Protein AF-A0A9W4SIB3-F1 (afdb_monomer)

Structure (mmCIF, N/CA/C/O backbone):
data_AF-A0A9W4SIB3-F1
#
_entry.id   AF-A0A9W4SIB3-F1
#
loop_
_atom_site.group_PDB
_atom_site.id
_atom_site.type_symbol
_atom_site.label_atom_id
_atom_site.label_alt_id
_atom_site.label_comp_id
_atom_site.label_asym_id
_atom_site.label_entity_id
_atom_site.label_seq_id
_atom_site.pdbx_PDB_ins_code
_atom_site.Cartn_x
_atom_site.Cartn_y
_atom_site.Cartn_z
_atom_site.occupancy
_atom_site.B_iso_or_equiv
_atom_site.auth_seq_id
_atom_site.auth_comp_id
_atom_site.auth_asym_id
_atom_site.auth_atom_id
_atom_site.pdbx_PDB_model_num
ATOM 1 N N . MET A 1 1 ? -68.971 18.065 41.974 1.00 40.81 1 MET A N 1
ATOM 2 C CA . MET A 1 1 ? -68.059 17.740 40.855 1.00 40.81 1 MET A CA 1
ATOM 3 C C . MET A 1 1 ? -66.655 17.592 41.411 1.00 40.81 1 MET A C 1
ATOM 5 O O . MET A 1 1 ? -66.090 18.562 41.894 1.00 40.81 1 MET A O 1
ATOM 9 N N . THR A 1 2 ? -66.140 16.369 41.444 1.00 36.75 2 THR A N 1
ATOM 10 C CA . THR A 1 2 ? -64.811 16.032 41.971 1.00 36.75 2 THR A CA 1
ATOM 11 C C . THR A 1 2 ? -63.745 16.268 40.905 1.00 36.75 2 THR A C 1
ATOM 13 O O . THR A 1 2 ? -63.685 15.528 39.926 1.00 36.75 2 THR A O 1
ATOM 16 N N . CYS A 1 3 ? -62.898 17.278 41.098 1.00 35.84 3 CYS A N 1
ATOM 17 C CA . CYS A 1 3 ? -61.685 17.479 40.310 1.00 35.84 3 CYS A CA 1
ATOM 18 C C . CYS A 1 3 ? -60.539 16.704 40.980 1.00 35.84 3 CYS A C 1
ATOM 20 O O . CYS A 1 3 ? -60.136 17.043 42.090 1.00 35.84 3 CYS A O 1
ATOM 22 N N . LYS A 1 4 ? -60.047 15.636 40.340 1.00 40.62 4 LYS A N 1
ATOM 23 C CA . LYS A 1 4 ? -58.788 14.980 40.723 1.00 40.62 4 LYS A CA 1
ATOM 24 C C . LYS A 1 4 ? -57.663 15.611 39.910 1.00 40.62 4 LYS A C 1
ATOM 26 O O . LYS A 1 4 ? -57.577 15.384 38.708 1.00 40.62 4 LYS A O 1
ATOM 31 N N . THR A 1 5 ? -56.793 16.372 40.560 1.00 42.47 5 THR A N 1
ATOM 32 C CA . THR A 1 5 ? -55.533 16.842 39.980 1.00 42.47 5 THR A CA 1
ATOM 33 C C . THR A 1 5 ? -54.391 15.951 40.462 1.00 42.47 5 THR A C 1
ATOM 35 O O . THR A 1 5 ? -54.036 15.951 41.636 1.00 42.47 5 THR A O 1
ATOM 38 N N . TYR A 1 6 ? -53.793 15.189 39.545 1.00 46.22 6 TYR A N 1
ATOM 39 C CA . TYR A 1 6 ? -52.506 14.538 39.778 1.00 46.22 6 TYR A CA 1
ATOM 40 C C . TYR A 1 6 ? -51.400 15.503 39.350 1.00 46.22 6 TYR A C 1
ATOM 42 O O . TYR A 1 6 ? -51.246 15.800 38.168 1.00 46.22 6 TYR A O 1
ATOM 50 N N . LYS A 1 7 ? -50.623 16.000 40.312 1.00 54.62 7 LYS A N 1
ATOM 51 C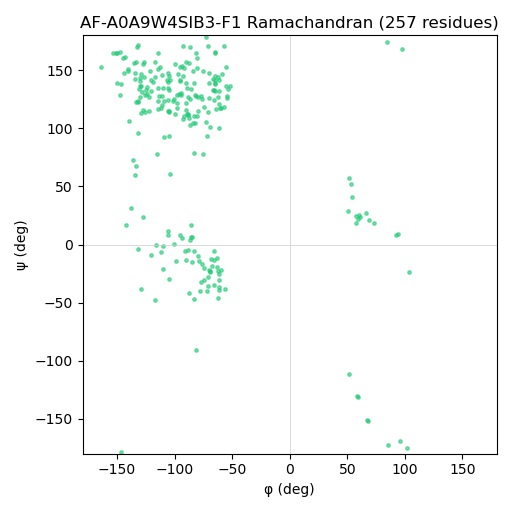 CA . LYS A 1 7 ? -49.324 16.624 40.053 1.00 54.62 7 LYS A CA 1
ATOM 52 C C . LYS A 1 7 ? -48.308 16.041 41.021 1.00 54.62 7 LYS A C 1
ATOM 54 O O . LYS A 1 7 ? -48.154 16.517 42.136 1.00 54.62 7 LYS A O 1
ATOM 59 N N . SER A 1 8 ? -47.579 15.040 40.558 1.00 51.81 8 SER A N 1
ATOM 60 C CA . SER A 1 8 ? -46.242 14.765 41.072 1.00 51.81 8 SER A CA 1
ATOM 61 C C . SER A 1 8 ? -45.336 14.479 39.882 1.00 51.81 8 SER A C 1
ATOM 63 O O . SER A 1 8 ? -44.976 13.340 39.600 1.00 51.81 8 SER A O 1
ATOM 65 N N . PHE A 1 9 ? -45.017 15.536 39.136 1.00 52.88 9 PHE A N 1
ATOM 66 C CA . PHE A 1 9 ? -43.851 15.517 38.264 1.00 52.88 9 PHE A CA 1
ATOM 67 C C . PHE A 1 9 ? -42.646 15.609 39.199 1.00 52.88 9 PHE A C 1
ATOM 69 O O . PHE A 1 9 ? -42.456 16.640 39.839 1.00 52.88 9 PHE A O 1
ATOM 76 N N . ASN A 1 10 ? -41.932 14.501 39.393 1.00 52.69 10 ASN A N 1
ATOM 77 C CA . ASN A 1 10 ? -40.803 14.438 40.314 1.00 52.69 10 ASN A CA 1
ATOM 78 C C . ASN A 1 10 ? -39.546 14.960 39.592 1.00 52.69 10 ASN A C 1
ATOM 80 O O . ASN A 1 10 ? -38.999 14.236 38.756 1.00 52.69 10 ASN A O 1
ATOM 84 N N . PRO A 1 11 ? -39.072 16.188 39.876 1.00 54.84 11 PRO A N 1
ATOM 85 C CA . PRO A 1 11 ? -37.915 16.755 39.186 1.00 54.84 11 PRO A CA 1
ATOM 86 C C . PRO A 1 11 ? -36.637 15.940 39.430 1.00 54.84 11 PRO A C 1
ATOM 88 O O . PRO A 1 11 ? -35.754 15.942 38.576 1.00 54.84 11 PRO A O 1
ATOM 91 N N . CYS A 1 12 ? -36.556 15.165 40.522 1.00 53.38 12 CYS A N 1
ATOM 92 C CA . CYS A 1 12 ? -35.417 14.284 40.784 1.00 53.38 12 CYS A CA 1
ATOM 93 C C . CYS A 1 12 ? -35.239 13.214 39.696 1.00 53.38 12 CYS A C 1
ATOM 95 O O . CYS A 1 12 ? -34.109 12.835 39.410 1.00 53.38 12 CYS A O 1
ATOM 97 N N . PHE A 1 13 ? -36.318 12.763 39.044 1.00 52.50 13 PHE A N 1
ATOM 98 C CA . PHE A 1 13 ? -36.233 11.762 37.974 1.00 52.50 13 PHE A CA 1
ATOM 99 C C . PHE A 1 13 ? -35.602 12.331 36.693 1.00 52.50 13 PHE A C 1
ATOM 101 O O . PHE A 1 13 ? -34.836 11.640 36.030 1.00 52.50 13 PHE A O 1
ATOM 108 N N . VAL A 1 14 ? -35.865 13.606 36.377 1.00 56.69 14 VAL A N 1
ATOM 109 C CA . VAL A 1 14 ? -35.255 14.307 35.230 1.00 56.69 14 VAL A CA 1
ATOM 110 C C . VAL A 1 14 ? -33.779 14.603 35.498 1.00 56.69 14 VAL A C 1
ATOM 112 O O . VAL A 1 14 ? -32.947 14.400 34.617 1.00 56.69 14 VAL A O 1
ATOM 115 N N . PHE A 1 15 ? -33.434 15.000 36.728 1.00 54.84 15 PHE A N 1
ATOM 116 C CA . PHE A 1 15 ? -32.037 15.182 37.124 1.00 54.84 15 PHE A CA 1
ATOM 117 C C . PHE A 1 15 ? -31.249 13.866 37.048 1.00 54.84 15 PHE A C 1
ATOM 119 O O . PHE A 1 15 ? -30.187 13.843 36.433 1.00 54.84 15 PHE A O 1
ATOM 126 N N . ILE A 1 16 ? -31.780 12.751 37.566 1.00 56.50 16 ILE A N 1
ATOM 127 C CA . ILE A 1 16 ? -31.119 11.434 37.479 1.00 56.50 16 ILE A CA 1
ATOM 128 C C . ILE A 1 16 ? -30.945 10.986 36.017 1.00 56.50 16 ILE A C 1
ATOM 130 O O . ILE A 1 16 ? -29.884 10.475 35.666 1.00 56.50 16 ILE A O 1
ATOM 134 N N . LEU A 1 17 ? -31.927 11.235 35.141 1.00 52.31 17 LEU A N 1
ATOM 135 C CA . LEU A 1 17 ? -31.815 10.914 33.712 1.00 52.31 17 LEU A CA 1
ATOM 136 C C . LEU A 1 17 ? -30.736 11.756 33.008 1.00 52.31 17 LEU A C 1
ATOM 138 O O . LEU A 1 17 ? -30.035 11.243 32.142 1.00 52.31 17 LEU A O 1
ATOM 142 N N . SER A 1 18 ? -30.550 13.019 33.412 1.00 56.59 18 SER A N 1
ATOM 143 C CA . SER A 1 18 ? -29.481 13.878 32.879 1.00 56.59 18 SER A CA 1
ATOM 144 C C . SER A 1 18 ? -28.075 13.468 33.336 1.00 56.59 18 SER A C 1
ATOM 146 O O . SER A 1 18 ? -27.126 13.643 32.580 1.00 56.59 18 SER A O 1
ATOM 148 N N . TYR A 1 19 ? -27.941 12.847 34.516 1.00 53.53 19 TYR A N 1
ATOM 149 C CA . TYR A 1 19 ? -26.682 12.239 34.979 1.00 53.53 19 TYR A CA 1
ATOM 150 C C . TYR A 1 19 ? -26.397 10.866 34.341 1.00 53.53 19 TYR A C 1
ATOM 152 O O . TYR A 1 19 ? -25.270 10.387 34.419 1.00 53.53 19 TYR A O 1
ATOM 160 N N . LEU A 1 20 ? -27.394 10.240 33.703 1.00 52.59 20 LEU A N 1
ATOM 161 C CA . LEU A 1 20 ? -27.248 9.004 32.919 1.00 52.59 20 LEU A CA 1
ATOM 162 C C . LEU A 1 20 ? -26.954 9.265 31.434 1.00 52.59 20 LEU A C 1
ATOM 164 O O . LEU A 1 20 ? -26.681 8.320 30.692 1.00 52.59 20 LEU A O 1
ATOM 168 N N . LEU A 1 21 ? -26.978 10.527 30.993 1.00 51.16 21 LEU A N 1
ATOM 169 C CA . LEU A 1 21 ? -26.460 10.925 29.688 1.00 51.16 21 LEU A CA 1
ATOM 170 C C . LEU A 1 21 ? -24.932 10.925 29.756 1.00 51.16 21 LEU A C 1
ATOM 172 O O . LEU A 1 21 ? -24.288 11.967 29.868 1.00 51.16 21 LEU A O 1
ATOM 176 N N . PHE A 1 22 ? -24.336 9.736 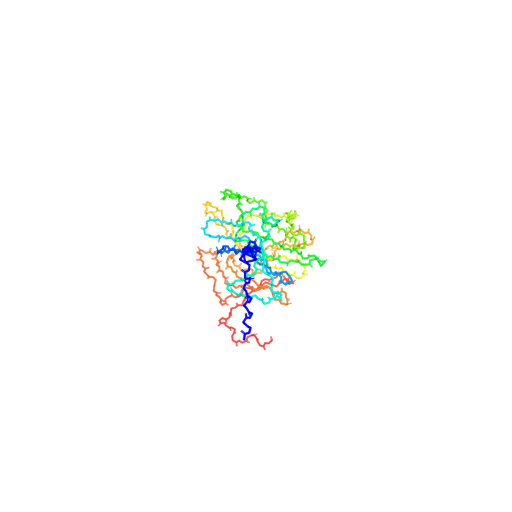29.693 1.00 51.59 22 PHE A N 1
ATOM 177 C CA . PHE A 1 22 ? -22.932 9.638 29.333 1.00 51.59 22 PHE A CA 1
ATOM 178 C C . PHE A 1 22 ? -22.791 10.226 27.933 1.00 51.59 22 PHE A C 1
ATOM 180 O O . PHE A 1 22 ? -23.398 9.743 26.975 1.00 51.59 22 PHE A O 1
ATOM 187 N N . ARG A 1 23 ? -22.014 11.303 27.822 1.00 44.72 23 ARG A N 1
ATOM 188 C CA . ARG A 1 23 ? -21.547 11.803 26.536 1.00 44.72 23 ARG A CA 1
ATOM 189 C C . ARG A 1 23 ? -20.707 10.679 25.934 1.00 44.72 23 ARG A C 1
ATOM 191 O O . ARG A 1 23 ? -19.582 10.454 26.367 1.00 44.72 23 ARG A O 1
ATOM 198 N N . VAL A 1 24 ? -21.279 9.915 25.007 1.00 54.38 24 VAL A N 1
ATOM 199 C CA . VAL A 1 24 ? -20.498 8.992 24.185 1.00 54.38 24 VAL A CA 1
ATOM 200 C C . VAL A 1 24 ? -19.716 9.887 23.237 1.00 54.38 24 VAL A C 1
ATOM 202 O O . VAL A 1 24 ? -20.245 10.354 22.231 1.00 54.38 24 VAL A O 1
ATOM 205 N N . GLU A 1 25 ? -18.493 10.236 23.620 1.00 60.41 25 GLU A N 1
ATOM 206 C CA . GLU A 1 25 ? -17.582 10.918 22.712 1.00 60.41 25 GLU A CA 1
ATOM 207 C C . GLU A 1 25 ? -17.186 9.912 21.633 1.00 60.41 25 GLU A C 1
ATOM 209 O O . GLU A 1 25 ? -16.394 9.001 21.859 1.00 60.41 25 GLU A O 1
ATOM 214 N N . SER A 1 26 ? -17.821 10.035 20.468 1.00 74.44 26 SER A N 1
ATOM 215 C CA . SER A 1 26 ? -17.384 9.337 19.267 1.00 74.44 26 SER A CA 1
ATOM 216 C C . SER A 1 26 ? -16.080 9.976 18.814 1.00 74.44 26 SER A C 1
ATOM 218 O O . SER A 1 26 ? -16.017 11.193 18.619 1.00 74.44 26 SER A O 1
ATOM 220 N N . PHE A 1 27 ? -15.040 9.165 18.641 1.00 88.31 27 PHE A N 1
ATOM 221 C CA . PHE A 1 27 ? -13.795 9.631 18.048 1.00 88.31 27 PHE A CA 1
ATOM 222 C C . PHE A 1 27 ? -14.081 10.256 16.677 1.00 88.31 27 PHE A C 1
ATOM 224 O O . PHE A 1 27 ? -14.865 9.727 15.890 1.00 88.31 27 PHE A O 1
ATOM 231 N N . THR A 1 28 ? -13.462 11.401 16.404 1.00 91.25 28 THR A N 1
ATOM 232 C CA . THR A 1 28 ? -13.502 12.052 15.094 1.00 91.25 28 THR A CA 1
ATOM 233 C C . THR A 1 28 ? -12.063 12.367 14.705 1.00 91.25 28 THR A C 1
ATOM 235 O O . THR A 1 28 ? -11.431 13.181 15.384 1.00 91.25 28 THR A O 1
ATOM 238 N N . PRO A 1 29 ? -11.513 11.729 13.658 1.00 92.56 29 PRO A N 1
ATOM 239 C CA . PRO A 1 29 ? -10.137 11.967 13.260 1.00 92.56 29 PRO A CA 1
ATOM 240 C C . PRO A 1 29 ? -9.971 13.407 12.771 1.00 92.56 29 PRO A C 1
ATOM 242 O O . PRO A 1 29 ? -10.790 13.930 12.016 1.00 92.56 29 PRO A O 1
ATOM 245 N N . VAL A 1 30 ? -8.869 14.039 13.172 1.00 93.12 30 VAL A N 1
ATOM 246 C CA . VAL A 1 30 ? -8.485 15.359 12.653 1.00 93.12 30 VAL A CA 1
ATOM 247 C C . VAL A 1 30 ? -8.226 15.270 11.145 1.00 93.12 30 VAL A C 1
ATOM 249 O O . VAL A 1 30 ? -7.687 14.261 10.668 1.00 93.12 30 VAL A O 1
ATOM 252 N N . GLY A 1 31 ? -8.584 16.331 10.412 1.00 93.31 31 GLY A N 1
ATOM 253 C CA . GLY A 1 31 ? -8.291 16.468 8.985 1.00 93.31 31 GLY A CA 1
ATOM 254 C C . GLY A 1 31 ? -6.801 16.271 8.693 1.00 93.31 31 GLY A C 1
ATOM 255 O O . GLY A 1 31 ? -5.945 16.789 9.408 1.00 93.31 31 GLY A O 1
ATOM 256 N N . ARG A 1 32 ? -6.493 15.478 7.664 1.00 96.00 32 ARG A N 1
ATOM 257 C CA . ARG A 1 32 ? -5.130 15.051 7.327 1.00 96.00 32 ARG A CA 1
ATOM 258 C C . ARG A 1 32 ? -4.990 14.728 5.845 1.00 96.00 32 ARG A C 1
ATOM 260 O O . ARG A 1 32 ? -5.990 14.530 5.159 1.00 96.00 32 ARG A O 1
ATOM 267 N N . PHE A 1 33 ? -3.750 14.630 5.386 1.00 96.06 33 PHE A N 1
ATOM 268 C CA . PHE A 1 33 ? -3.396 14.055 4.088 1.00 96.06 33 PHE A CA 1
ATOM 269 C C . PHE A 1 33 ? -2.243 13.055 4.241 1.00 96.06 33 PHE A C 1
ATOM 271 O O . PHE A 1 33 ? -1.642 12.950 5.311 1.00 96.06 33 PHE A O 1
ATOM 278 N N . ALA A 1 34 ? -1.923 12.317 3.175 1.00 96.12 34 ALA A N 1
ATOM 279 C CA . ALA A 1 34 ? -0.854 11.312 3.163 1.00 96.12 34 ALA A CA 1
ATOM 280 C C . ALA A 1 34 ? -1.003 10.202 4.227 1.00 96.12 34 ALA A C 1
ATOM 282 O O . ALA A 1 34 ? -0.010 9.609 4.651 1.00 96.12 34 ALA A O 1
ATOM 283 N N . GLN A 1 35 ? -2.232 9.939 4.677 1.00 97.19 35 GLN A N 1
ATOM 284 C CA . GLN A 1 35 ? -2.585 8.721 5.400 1.00 97.19 35 GLN A CA 1
ATOM 285 C C . GLN A 1 35 ? -2.674 7.542 4.433 1.00 97.19 35 GLN A C 1
ATOM 287 O O . GLN A 1 35 ? -3.088 7.713 3.285 1.00 97.19 35 GLN A O 1
ATOM 292 N N . SER A 1 36 ? -2.357 6.348 4.916 1.00 96.81 36 SER A N 1
ATOM 293 C CA . SER A 1 36 ? -2.636 5.114 4.183 1.00 96.81 36 SER A CA 1
ATOM 294 C C . SER A 1 36 ? -4.001 4.568 4.587 1.00 96.81 36 SER A C 1
ATOM 296 O O . SER A 1 36 ? -4.450 4.775 5.720 1.00 96.81 36 SER A O 1
ATOM 298 N N . SER A 1 37 ? -4.655 3.842 3.686 1.00 97.31 37 SER A N 1
ATOM 299 C CA . SER A 1 37 ? -5.916 3.167 3.982 1.00 97.31 37 SER A CA 1
ATOM 300 C C . SER A 1 37 ? -6.022 1.831 3.270 1.00 97.31 37 SER A C 1
ATOM 302 O O . SER A 1 37 ? -5.548 1.690 2.145 1.00 97.31 37 SER A O 1
ATOM 304 N N . VAL A 1 38 ? -6.695 0.870 3.896 1.00 97.94 38 VAL A N 1
ATOM 305 C CA . VAL A 1 38 ? -6.944 -0.446 3.302 1.00 97.94 38 VAL A CA 1
ATOM 306 C C . VAL A 1 38 ? -8.255 -1.022 3.823 1.00 97.94 38 VAL A C 1
ATOM 308 O O . VAL A 1 38 ? -8.583 -0.901 5.005 1.00 97.94 38 VAL A O 1
ATOM 311 N N . LEU A 1 39 ? -9.027 -1.638 2.930 1.00 97.44 39 LEU A N 1
ATOM 312 C CA . LEU A 1 39 ? -10.256 -2.340 3.282 1.00 97.44 39 LEU A CA 1
ATOM 313 C C . LEU A 1 39 ? -9.922 -3.781 3.680 1.00 97.44 39 LEU A C 1
ATOM 315 O O . LEU A 1 39 ? -9.318 -4.514 2.900 1.00 97.44 39 LEU A O 1
ATOM 319 N N . VAL A 1 40 ? -10.346 -4.197 4.872 1.00 97.06 40 VAL A N 1
ATOM 320 C CA . VAL A 1 40 ? -10.286 -5.594 5.320 1.00 97.06 40 VAL A CA 1
ATOM 321 C C . VAL A 1 40 ? -11.689 -6.042 5.678 1.00 97.06 40 VAL A C 1
ATOM 323 O O . VAL A 1 40 ? -12.285 -5.520 6.621 1.00 97.06 40 VAL A O 1
ATOM 326 N N . GLU A 1 41 ? -12.213 -7.009 4.926 1.00 94.62 41 GLU A N 1
ATOM 327 C CA . GLU A 1 41 ? -13.620 -7.416 5.010 1.00 94.62 41 GLU A CA 1
ATOM 328 C C . GLU A 1 41 ? -14.537 -6.183 4.885 1.00 94.62 41 GLU A C 1
ATOM 330 O O . GLU A 1 41 ? -14.573 -5.552 3.832 1.00 94.62 41 GLU A O 1
ATOM 335 N N . ASN A 1 42 ? -15.224 -5.800 5.965 1.00 96.06 42 ASN A N 1
ATOM 336 C CA . ASN A 1 42 ? -16.124 -4.646 6.006 1.00 96.06 42 ASN A CA 1
ATOM 337 C C . ASN A 1 42 ? -15.545 -3.441 6.762 1.00 96.06 42 ASN A C 1
ATOM 339 O O . ASN A 1 42 ? -16.282 -2.519 7.097 1.00 96.06 42 ASN A O 1
ATOM 343 N N . LYS A 1 43 ? -14.252 -3.440 7.091 1.00 97.12 43 LYS A N 1
ATOM 344 C CA . LYS A 1 43 ? -13.617 -2.366 7.862 1.00 97.12 43 LYS A CA 1
ATOM 345 C C . LYS A 1 43 ? -12.596 -1.642 7.004 1.00 97.12 43 LYS A C 1
ATOM 347 O O . LYS A 1 43 ? -11.600 -2.231 6.588 1.00 97.12 43 LYS A O 1
ATOM 352 N N . LEU A 1 44 ? -12.843 -0.362 6.749 1.00 97.50 44 LEU A N 1
ATOM 353 C CA . LEU A 1 44 ? -11.891 0.518 6.083 1.00 97.50 44 LEU A CA 1
ATOM 354 C C . LEU A 1 44 ? -10.951 1.103 7.138 1.00 97.50 44 LEU A C 1
ATOM 356 O O . LEU A 1 44 ? -11.351 1.985 7.898 1.00 97.50 44 LEU A O 1
ATOM 360 N N . TYR A 1 45 ? -9.732 0.573 7.209 1.00 98.44 45 TYR A N 1
ATOM 361 C CA . TYR A 1 45 ? -8.698 1.012 8.143 1.00 98.44 45 TYR A CA 1
ATOM 362 C C . TYR A 1 45 ? -7.927 2.212 7.598 1.00 98.44 45 TYR A C 1
ATOM 364 O O . TYR A 1 45 ? -7.707 2.315 6.392 1.00 98.44 45 TYR A O 1
ATOM 372 N N . PHE A 1 46 ? -7.458 3.063 8.508 1.00 98.25 46 PHE A N 1
ATOM 373 C CA . PHE A 1 46 ? -6.623 4.229 8.248 1.00 98.25 46 PHE A CA 1
ATOM 374 C C . PHE A 1 46 ? -5.408 4.224 9.174 1.00 98.25 46 PHE A C 1
ATOM 376 O O . PHE A 1 46 ? -5.521 3.892 10.356 1.00 98.25 46 PHE A O 1
ATOM 383 N N . PHE A 1 47 ? -4.257 4.617 8.630 1.00 98.44 47 PHE A N 1
ATOM 384 C CA . PHE A 1 47 ? -2.968 4.579 9.313 1.00 98.44 47 PHE A CA 1
ATOM 385 C C . PHE A 1 47 ? -2.232 5.908 9.145 1.00 98.44 47 PHE A C 1
ATOM 387 O O . PHE A 1 47 ? -1.956 6.343 8.023 1.00 98.44 47 PHE A O 1
ATOM 394 N N . GLY A 1 48 ? -1.894 6.542 10.269 1.00 97.88 48 GLY A N 1
ATOM 395 C CA . GLY A 1 48 ? -1.059 7.738 10.309 1.00 97.88 48 GLY A CA 1
ATOM 396 C C . GLY A 1 48 ? -1.626 8.931 9.530 1.00 97.88 48 GLY A C 1
ATOM 397 O O . GLY A 1 48 ? -2.778 9.336 9.721 1.00 97.88 48 GLY A O 1
ATOM 398 N N . GLY A 1 49 ? -0.785 9.537 8.694 1.00 97.62 49 GLY A N 1
ATOM 399 C CA . GLY A 1 49 ? -1.068 10.756 7.936 1.00 97.62 49 GLY A CA 1
ATOM 400 C C . GLY A 1 49 ? -0.533 12.019 8.604 1.00 97.62 49 GLY A C 1
ATOM 401 O O . GLY A 1 49 ? -0.109 12.000 9.756 1.00 97.62 49 GLY A O 1
ATOM 402 N N . PHE A 1 50 ? -0.532 13.124 7.865 1.00 96.62 50 PHE A N 1
ATOM 403 C CA . PHE A 1 50 ? -0.039 14.425 8.302 1.00 96.62 50 PHE A CA 1
ATOM 404 C C . PHE A 1 50 ? -1.202 15.398 8.502 1.00 96.62 50 PHE A C 1
ATOM 406 O O . PHE A 1 50 ? -1.990 15.637 7.587 1.00 96.62 50 PHE A O 1
ATOM 413 N N . ASN A 1 51 ? -1.305 15.964 9.703 1.00 93.88 51 ASN A N 1
ATOM 414 C CA . ASN A 1 51 ? -2.427 16.814 10.120 1.00 93.88 51 ASN A CA 1
ATOM 415 C C . ASN A 1 51 ? -2.175 18.326 9.941 1.00 93.88 51 ASN A C 1
ATOM 417 O O . ASN A 1 51 ? -2.957 19.137 10.426 1.00 93.88 51 ASN A O 1
ATOM 421 N N . GLY A 1 52 ? -1.075 18.712 9.287 1.00 92.31 52 GLY A N 1
ATOM 422 C CA . GLY A 1 52 ? -0.628 20.105 9.180 1.00 92.31 52 GLY A CA 1
ATOM 423 C C . GLY A 1 52 ? 0.554 20.445 10.092 1.00 92.31 52 GLY A C 1
ATOM 424 O O . GLY A 1 52 ? 1.316 21.352 9.771 1.00 92.31 52 GLY A O 1
ATOM 425 N N . GLU A 1 53 ? 0.752 19.691 11.176 1.00 91.44 53 GLU A N 1
ATOM 426 C CA . GLU A 1 53 ? 1.819 19.932 12.156 1.00 91.44 53 GLU A CA 1
ATOM 427 C C . GLU A 1 53 ? 2.822 18.780 12.225 1.00 91.44 53 GLU A C 1
ATOM 429 O O . GLU A 1 53 ? 4.034 18.991 12.214 1.00 91.44 53 GLU A O 1
ATOM 434 N N . SER A 1 54 ? 2.330 17.543 12.310 1.00 94.50 54 SER A N 1
ATOM 435 C CA . SER A 1 54 ? 3.181 16.359 12.383 1.00 94.50 54 SER A CA 1
ATOM 436 C C . SER A 1 54 ? 2.500 15.139 11.786 1.00 94.50 54 SER A C 1
ATOM 438 O O . SER A 1 54 ? 1.288 15.110 11.560 1.00 94.50 54 SER A O 1
ATOM 440 N N . CYS A 1 55 ? 3.305 14.116 11.522 1.00 96.31 55 CYS A N 1
ATOM 441 C CA . CYS A 1 55 ? 2.772 12.813 11.174 1.00 96.31 55 CYS A CA 1
ATOM 442 C C . CYS A 1 55 ? 2.122 12.174 12.404 1.00 96.31 55 CYS A C 1
ATOM 444 O O . CYS A 1 55 ? 2.558 12.391 13.535 1.00 96.31 55 CYS A O 1
ATOM 446 N N . SER A 1 56 ? 1.079 11.391 12.181 1.00 97.06 56 SER A N 1
ATOM 447 C CA . SER A 1 56 ? 0.311 10.737 13.231 1.00 97.06 56 SER A CA 1
ATOM 448 C C . SER A 1 56 ? 0.726 9.277 13.380 1.00 97.06 56 SER A C 1
ATOM 450 O O . SER A 1 56 ? 1.232 8.651 12.450 1.00 97.06 56 SER A O 1
ATOM 452 N N . ASN A 1 57 ? 0.511 8.725 14.566 1.00 97.19 57 ASN A N 1
ATOM 453 C CA . ASN A 1 57 ? 0.608 7.295 14.832 1.00 97.19 57 ASN A CA 1
ATOM 454 C C . ASN A 1 57 ? -0.776 6.640 14.998 1.00 97.19 57 ASN A C 1
ATOM 456 O O . ASN A 1 57 ? -0.866 5.485 15.416 1.00 97.19 57 ASN A O 1
ATOM 460 N N . GLU A 1 58 ? -1.845 7.387 14.718 1.00 97.50 58 GLU A N 1
ATOM 461 C CA . GLU A 1 58 ? -3.213 6.921 14.903 1.00 97.50 58 GLU A CA 1
ATOM 462 C C . GLU A 1 58 ? -3.542 5.755 13.974 1.00 97.50 58 GLU A C 1
ATOM 464 O O . GLU A 1 58 ? -3.104 5.693 12.819 1.00 97.50 58 GLU A O 1
ATOM 469 N N . VAL A 1 59 ? -4.357 4.848 14.505 1.00 98.25 59 VAL A N 1
ATOM 470 C CA . VAL A 1 59 ? -4.961 3.743 13.769 1.00 98.25 59 VAL A CA 1
ATOM 471 C C . VAL A 1 59 ? -6.434 3.731 14.112 1.00 98.25 59 VAL A C 1
ATOM 473 O O . VAL A 1 59 ? -6.805 3.642 15.278 1.00 98.25 59 VAL A O 1
ATOM 476 N N . PHE A 1 60 ? -7.279 3.819 13.098 1.00 97.50 60 PHE A N 1
ATOM 477 C CA . PHE A 1 60 ? -8.727 3.839 13.266 1.00 97.50 60 PHE A CA 1
ATOM 478 C C . PHE A 1 60 ? -9.397 3.212 12.049 1.00 97.50 60 PHE A C 1
ATOM 480 O O . PHE A 1 60 ? -8.763 3.016 11.011 1.00 97.50 60 PHE A O 1
ATOM 487 N N . TYR A 1 61 ? -10.675 2.865 12.167 1.00 97.25 61 TYR A N 1
ATOM 488 C CA . TYR A 1 61 ? -11.435 2.337 11.039 1.00 97.25 61 TYR A CA 1
ATOM 489 C C . TYR A 1 61 ? -12.883 2.813 11.022 1.00 97.25 61 TYR A C 1
ATOM 491 O O . TYR A 1 61 ? -13.433 3.236 12.042 1.00 97.25 61 TYR A O 1
ATOM 499 N N . LEU A 1 62 ? -13.493 2.692 9.844 1.00 95.75 62 LEU A N 1
ATOM 500 C CA . LEU A 1 62 ? -14.932 2.795 9.633 1.00 95.75 62 LEU A CA 1
ATOM 501 C C . LEU A 1 62 ? -15.487 1.422 9.247 1.00 95.75 62 LEU A C 1
ATOM 503 O O . LEU A 1 62 ? -14.977 0.788 8.322 1.00 95.75 62 LEU A O 1
ATOM 507 N N . ASP A 1 63 ? -16.516 0.958 9.954 1.00 95.38 63 ASP A N 1
ATOM 508 C CA . ASP A 1 63 ? -17.263 -0.240 9.563 1.00 95.38 63 ASP A CA 1
ATOM 509 C C . ASP A 1 63 ? -18.278 0.133 8.475 1.00 95.38 63 ASP A C 1
ATOM 511 O O . ASP A 1 63 ? -19.251 0.844 8.726 1.00 95.38 63 ASP A O 1
ATOM 515 N N . VAL A 1 64 ? -18.030 -0.336 7.254 1.00 95.62 64 VAL A N 1
ATOM 516 C CA . VAL A 1 64 ? -18.853 -0.061 6.072 1.00 95.62 64 VAL A CA 1
ATOM 517 C C . VAL A 1 64 ? -19.920 -1.135 5.826 1.00 95.62 64 VAL A C 1
ATOM 519 O O . VAL A 1 64 ? -20.622 -1.074 4.818 1.00 95.62 64 VAL A O 1
ATOM 522 N N . SER A 1 65 ? -20.084 -2.114 6.729 1.00 94.81 65 SER A N 1
ATOM 523 C CA . SER A 1 65 ? -21.181 -3.097 6.638 1.00 94.81 65 SER A CA 1
ATOM 524 C C . SER A 1 65 ? -22.554 -2.492 6.932 1.00 94.81 65 SER A C 1
ATOM 526 O O . SER A 1 65 ? -23.581 -3.037 6.520 1.00 94.81 65 SER A O 1
ATOM 528 N N . GLN A 1 66 ? -22.584 -1.367 7.647 1.00 86.88 66 GLN A N 1
ATOM 529 C CA . GLN A 1 66 ? -23.801 -0.670 8.041 1.00 86.88 66 GLN A CA 1
ATOM 530 C C . GLN A 1 66 ? -23.889 0.677 7.328 1.00 86.88 66 GLN A C 1
ATOM 532 O O . GLN A 1 66 ? -22.883 1.295 6.987 1.00 86.88 66 GLN A O 1
ATOM 537 N N . LYS A 1 67 ? -25.116 1.161 7.116 1.00 90.38 67 LYS A N 1
ATOM 538 C CA . LYS A 1 67 ? -25.319 2.538 6.656 1.00 90.38 67 LYS A CA 1
ATOM 539 C C . LYS A 1 67 ? -24.839 3.494 7.746 1.00 90.38 67 LYS A C 1
ATOM 541 O O . LYS A 1 67 ? -25.228 3.337 8.901 1.00 90.38 67 LYS A O 1
ATOM 546 N N . PHE A 1 68 ? -24.056 4.491 7.363 1.00 88.50 68 PHE A N 1
ATOM 547 C CA . PHE A 1 68 ? -23.583 5.546 8.250 1.00 88.50 68 PHE A CA 1
ATOM 548 C C . PHE A 1 68 ? -23.924 6.919 7.666 1.00 88.50 68 PHE A C 1
ATOM 550 O O . PHE A 1 68 ? -24.139 7.059 6.460 1.00 88.50 68 PHE A O 1
ATOM 557 N N . ASP A 1 69 ? -23.998 7.918 8.540 1.00 88.31 69 ASP A N 1
ATOM 558 C CA . ASP A 1 69 ? -24.113 9.318 8.148 1.00 88.31 69 ASP A CA 1
ATOM 559 C C . ASP A 1 69 ? -22.741 9.813 7.668 1.00 88.31 69 ASP A C 1
ATOM 561 O O . ASP A 1 69 ? -21.750 9.686 8.386 1.00 88.31 69 ASP A O 1
ATOM 565 N N . SER A 1 70 ? -22.664 10.353 6.451 1.00 88.12 70 SER A N 1
ATOM 566 C CA . SER A 1 70 ? -21.414 10.885 5.904 1.00 88.12 70 SER A CA 1
ATOM 567 C C . SER A 1 70 ? -20.945 12.166 6.596 1.00 88.12 70 SER A C 1
ATOM 569 O O . SER A 1 70 ? -19.757 12.469 6.534 1.00 88.12 70 SER A O 1
ATOM 571 N N . GLU A 1 71 ? -21.846 12.916 7.240 1.00 88.81 71 GLU A N 1
ATOM 572 C CA . GLU A 1 71 ? -21.491 14.091 8.046 1.00 88.81 71 GLU A CA 1
ATOM 573 C C . GLU A 1 71 ? -20.921 13.682 9.409 1.00 88.81 71 GLU A C 1
ATOM 575 O O . GLU A 1 71 ? -20.025 14.346 9.932 1.00 88.81 71 GLU A O 1
ATOM 580 N N . PHE A 1 72 ? -21.388 12.553 9.956 1.00 87.94 72 PHE A N 1
ATOM 581 C CA . PHE A 1 72 ? -20.975 12.039 11.264 1.00 87.94 72 PHE A CA 1
ATOM 582 C C . PHE A 1 72 ? -20.659 10.533 11.225 1.00 87.94 72 PHE A C 1
ATOM 584 O O . PHE A 1 72 ? -21.382 9.734 11.833 1.00 87.94 72 PHE A O 1
ATOM 591 N N . PRO A 1 73 ? -19.583 10.106 10.531 1.00 90.56 73 PRO A N 1
ATOM 592 C CA . PRO A 1 73 ? -19.239 8.693 10.470 1.00 90.56 73 PRO A CA 1
ATOM 593 C C . PRO A 1 73 ? -18.849 8.158 11.853 1.00 90.56 73 PRO A C 1
ATOM 595 O O . PRO A 1 73 ? -18.165 8.826 12.632 1.00 90.56 73 PRO A O 1
ATOM 598 N N . LEU A 1 74 ? -19.260 6.925 12.150 1.00 91.00 74 LEU A N 1
ATOM 599 C CA . LEU A 1 74 ? -18.978 6.254 13.420 1.00 91.00 74 LEU A CA 1
ATOM 600 C C . LEU A 1 74 ? -17.584 5.619 13.395 1.00 91.00 74 LEU A C 1
ATOM 602 O O . LEU A 1 74 ? -17.425 4.415 13.183 1.00 91.00 74 LEU A O 1
ATOM 606 N N . TRP A 1 75 ? -16.563 6.446 13.588 1.00 94.12 75 TRP A N 1
ATOM 607 C CA . TRP A 1 75 ? -15.178 5.994 13.636 1.00 94.12 75 TRP A CA 1
ATOM 608 C C . TRP A 1 75 ? -14.885 5.185 14.898 1.00 94.12 75 TRP A C 1
ATOM 610 O O . TRP A 1 75 ? -15.279 5.554 16.004 1.00 94.12 75 TRP A O 1
ATOM 620 N N . THR A 1 76 ? -14.121 4.106 14.740 1.00 95.19 76 THR A N 1
ATOM 621 C CA . THR A 1 76 ? -13.548 3.364 15.865 1.00 95.19 76 THR A CA 1
ATOM 622 C C . THR A 1 76 ? -12.064 3.674 15.978 1.00 95.19 76 THR A C 1
ATOM 624 O O . THR A 1 76 ? -11.292 3.312 15.089 1.00 95.19 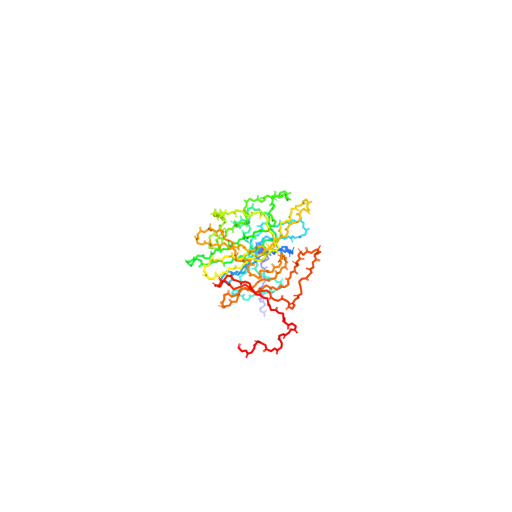76 THR A O 1
ATOM 627 N N . ASP A 1 77 ? -11.667 4.313 17.077 1.00 96.88 77 ASP A N 1
ATOM 628 C CA . ASP A 1 77 ? -10.260 4.554 17.395 1.00 96.88 77 ASP A CA 1
ATOM 629 C C . ASP A 1 77 ? -9.612 3.306 17.999 1.00 96.88 77 ASP A C 1
ATOM 631 O O . ASP A 1 77 ? -10.102 2.736 18.975 1.00 96.88 77 ASP A O 1
ATOM 635 N N . LEU A 1 78 ? -8.493 2.887 17.417 1.00 97.56 78 LEU A N 1
ATOM 636 C CA . LEU A 1 78 ? -7.662 1.798 17.915 1.00 97.56 78 LEU A CA 1
ATOM 637 C C . LEU A 1 78 ? -6.325 2.297 18.469 1.00 97.56 78 LEU A C 1
ATOM 639 O O . LEU A 1 78 ? -5.545 1.488 18.967 1.00 97.56 78 LEU A O 1
ATOM 643 N N . THR A 1 79 ? -6.049 3.600 18.422 1.00 96.25 79 THR A N 1
ATOM 644 C CA . THR A 1 79 ? -4.723 4.179 18.680 1.00 96.25 79 THR A CA 1
ATOM 645 C C . THR A 1 79 ? -4.158 3.794 20.045 1.00 96.25 79 THR A C 1
ATOM 647 O O . THR A 1 79 ? -2.974 3.478 20.147 1.00 96.25 79 THR A O 1
ATOM 650 N N . LEU A 1 80 ? -4.997 3.726 21.085 1.00 95.38 80 LEU A N 1
ATOM 651 C CA . LEU A 1 80 ? -4.561 3.347 22.434 1.00 95.38 80 LEU A CA 1
ATOM 652 C C . LEU A 1 80 ? -3.978 1.924 22.510 1.00 95.38 80 LEU A C 1
ATOM 654 O O . LEU A 1 80 ? -3.034 1.691 23.260 1.00 95.38 80 LEU A O 1
ATOM 658 N N . ASN A 1 81 ? -4.535 0.978 21.748 1.00 95.88 81 ASN A N 1
ATOM 659 C CA . ASN A 1 81 ? -4.206 -0.450 21.855 1.00 95.88 81 ASN A CA 1
ATOM 660 C C . ASN A 1 81 ? -3.420 -0.989 20.649 1.00 95.88 81 ASN A C 1
ATOM 662 O O . ASN A 1 81 ? -2.770 -2.026 20.746 1.00 95.88 81 ASN A O 1
ATOM 666 N N . SER A 1 82 ? -3.501 -0.297 19.515 1.00 97.56 82 SER A N 1
ATOM 667 C CA . SER A 1 82 ? -2.994 -0.732 18.211 1.00 97.56 82 SER A CA 1
ATOM 668 C C . SER A 1 82 ? -2.399 0.422 17.400 1.00 97.56 82 SER A C 1
ATOM 670 O O . SER A 1 82 ? -2.222 0.288 16.189 1.00 97.56 82 SER A O 1
ATOM 672 N N . GLY A 1 83 ? -2.092 1.552 18.043 1.00 96.81 83 GLY A N 1
ATOM 673 C CA . GLY A 1 83 ? -1.380 2.658 17.412 1.00 96.81 83 GLY A CA 1
ATOM 674 C C . GLY A 1 83 ? -0.048 2.209 16.814 1.00 96.81 83 GLY A C 1
ATOM 675 O O . GLY A 1 83 ? 0.576 1.245 17.267 1.00 96.81 83 GLY A O 1
ATOM 676 N N . ILE A 1 84 ? 0.398 2.920 15.786 1.00 97.06 84 ILE A N 1
ATOM 677 C CA . ILE A 1 84 ? 1.718 2.699 15.201 1.00 97.06 84 ILE A CA 1
ATOM 678 C C . ILE A 1 84 ? 2.763 3.057 16.273 1.00 97.06 84 ILE A C 1
ATOM 680 O O . ILE A 1 84 ? 2.625 4.046 16.998 1.00 97.06 84 ILE A O 1
ATOM 684 N N . GLY A 1 85 ? 3.836 2.272 16.392 1.00 95.69 85 GLY A N 1
ATOM 685 C CA . GLY A 1 85 ? 4.915 2.542 17.360 1.00 95.69 85 GLY A CA 1
ATOM 686 C C . GLY A 1 85 ? 5.710 3.832 17.085 1.00 95.69 85 GLY A C 1
ATOM 687 O O . GLY A 1 85 ? 6.572 4.215 17.874 1.00 95.69 85 GLY A O 1
ATOM 688 N N . PHE A 1 86 ? 5.427 4.499 15.969 1.00 96.25 86 PHE A N 1
ATOM 689 C CA . PHE A 1 86 ? 6.067 5.705 15.460 1.00 96.25 86 PHE A CA 1
ATOM 690 C C . PHE A 1 86 ? 5.037 6.550 14.702 1.00 96.25 86 PHE A C 1
ATOM 692 O O . PHE A 1 86 ? 3.962 6.072 14.345 1.00 96.25 86 PHE A O 1
ATOM 699 N N . LYS A 1 87 ? 5.369 7.808 14.428 1.00 97.06 87 LYS A N 1
ATOM 700 C CA . LYS A 1 87 ? 4.549 8.690 13.594 1.00 97.06 87 LYS A CA 1
ATOM 701 C C . LYS A 1 87 ? 4.830 8.404 12.117 1.00 97.06 87 LYS A C 1
ATOM 703 O O . LYS A 1 87 ? 5.994 8.397 11.717 1.00 97.06 87 LYS A O 1
ATOM 708 N N . SER A 1 88 ? 3.787 8.164 11.322 1.00 96.69 88 SER A N 1
ATOM 709 C CA . SER A 1 88 ? 3.876 7.719 9.924 1.00 96.69 88 SER A CA 1
ATOM 710 C C . SER A 1 88 ? 3.010 8.562 8.988 1.00 96.69 88 SER A C 1
ATOM 712 O O . SER A 1 88 ? 1.919 8.994 9.351 1.00 96.69 88 SER A O 1
ATOM 714 N N . CYS A 1 89 ? 3.502 8.810 7.779 1.00 96.31 89 CYS A N 1
ATOM 715 C CA . CYS A 1 89 ? 2.852 9.601 6.731 1.00 96.31 89 CYS A CA 1
ATOM 716 C C . CYS A 1 89 ? 3.548 9.321 5.387 1.00 96.31 89 CYS A C 1
ATOM 718 O O . CYS A 1 89 ? 4.734 8.984 5.369 1.00 96.31 89 CYS A O 1
ATOM 720 N N . TRP A 1 90 ? 2.836 9.461 4.265 1.00 95.75 90 TRP A N 1
ATOM 721 C CA . TRP A 1 90 ? 3.306 9.093 2.911 1.00 95.75 90 TRP A CA 1
ATOM 722 C C . TRP A 1 90 ? 3.727 7.622 2.759 1.00 95.75 90 TRP A C 1
ATOM 724 O O . TRP A 1 90 ? 4.464 7.273 1.835 1.00 95.75 90 TRP A O 1
ATOM 734 N N . SER A 1 91 ? 3.295 6.772 3.684 1.00 96.00 91 SER A N 1
ATOM 735 C CA . SER A 1 91 ? 3.377 5.321 3.581 1.00 96.00 91 SER A CA 1
ATOM 736 C C . SER A 1 91 ? 2.228 4.800 2.720 1.00 96.00 91 SER A C 1
ATOM 738 O O . SER A 1 91 ? 1.205 5.466 2.538 1.00 96.00 91 SER A O 1
ATOM 740 N N . THR A 1 92 ? 2.387 3.589 2.204 1.00 96.81 92 THR A N 1
ATOM 741 C CA . THR A 1 92 ? 1.334 2.857 1.493 1.00 96.81 92 THR A CA 1
ATOM 742 C C . THR A 1 92 ? 0.948 1.620 2.302 1.00 96.81 92 THR A C 1
ATOM 744 O O . THR A 1 92 ? 1.762 1.085 3.066 1.00 96.81 92 THR A O 1
ATOM 747 N N . THR A 1 93 ? -0.306 1.183 2.179 1.00 97.50 93 THR A N 1
ATOM 748 C CA . THR A 1 93 ? -0.808 -0.015 2.858 1.00 97.50 93 THR A CA 1
ATOM 749 C C . THR A 1 93 ? -1.391 -0.996 1.876 1.00 97.50 93 THR A C 1
ATOM 751 O O . THR A 1 93 ? -2.212 -0.621 1.047 1.00 97.50 93 THR A O 1
ATOM 754 N N . VAL A 1 94 ? -1.060 -2.269 2.053 1.00 97.69 94 VAL A N 1
ATOM 755 C CA . VAL A 1 94 ? -1.593 -3.341 1.221 1.00 97.69 94 VAL A CA 1
ATOM 756 C C . VAL A 1 94 ? -2.040 -4.521 2.075 1.00 97.69 94 VAL A C 1
ATOM 758 O O . VAL A 1 94 ? -1.417 -4.842 3.087 1.00 97.69 94 VAL A O 1
ATOM 761 N N . LEU A 1 95 ? -3.145 -5.155 1.689 1.00 97.88 95 LEU A N 1
ATOM 762 C CA . LEU A 1 95 ? -3.653 -6.363 2.331 1.00 97.88 95 LEU A CA 1
ATOM 763 C C . LEU A 1 95 ? -3.135 -7.589 1.584 1.00 97.88 95 LEU A C 1
ATOM 765 O O . LEU A 1 95 ? -3.310 -7.693 0.373 1.00 97.88 95 LEU A O 1
ATOM 769 N N . THR A 1 96 ? -2.584 -8.553 2.314 1.00 97.31 96 THR A N 1
ATOM 770 C CA . THR A 1 96 ? -2.436 -9.926 1.821 1.00 97.31 96 THR A CA 1
ATOM 771 C C . THR A 1 96 ? -3.255 -10.875 2.684 1.00 97.31 96 THR A C 1
ATOM 773 O O . THR A 1 96 ? -3.580 -10.574 3.834 1.00 97.31 96 THR A O 1
ATOM 776 N N . ASN A 1 97 ? -3.618 -12.029 2.130 1.00 94.75 97 ASN A N 1
ATOM 777 C CA . ASN A 1 97 ? -4.389 -13.044 2.841 1.00 94.75 97 ASN A CA 1
ATOM 778 C C . ASN A 1 97 ? -3.790 -14.434 2.612 1.00 94.75 97 ASN A C 1
ATOM 780 O O . ASN A 1 97 ? -4.429 -15.335 2.068 1.00 94.75 97 ASN A O 1
ATOM 784 N N . ASN A 1 98 ? -2.528 -14.595 3.009 1.00 91.38 98 ASN A N 1
ATOM 785 C CA . ASN A 1 98 ? -1.862 -15.890 2.944 1.00 91.38 98 ASN A CA 1
ATOM 786 C C . ASN A 1 98 ? -2.549 -16.851 3.920 1.00 91.38 98 ASN A C 1
ATOM 788 O O . ASN A 1 98 ? -2.665 -16.553 5.108 1.00 91.38 98 ASN A O 1
ATOM 792 N N . ASP A 1 99 ? -3.016 -17.992 3.415 1.00 90.12 99 ASP A N 1
ATOM 793 C CA . ASP A 1 99 ? -3.580 -19.088 4.211 1.00 90.12 99 ASP A CA 1
ATOM 794 C C . ASP A 1 99 ? -4.730 -18.652 5.147 1.00 90.12 99 ASP A C 1
ATOM 796 O O . ASP A 1 99 ? -4.830 -19.090 6.293 1.00 90.12 99 ASP A O 1
ATOM 800 N N . ASN A 1 100 ? -5.619 -17.777 4.653 1.00 89.94 100 ASN A N 1
ATOM 801 C CA . ASN A 1 100 ? -6.747 -17.190 5.398 1.00 89.94 100 ASN A CA 1
ATOM 802 C C . ASN A 1 100 ? -6.340 -16.346 6.626 1.00 89.94 100 ASN A C 1
ATOM 804 O O . ASN A 1 100 ? -7.129 -16.147 7.568 1.00 89.94 100 ASN A O 1
ATOM 808 N N . ASN A 1 101 ? -5.110 -15.835 6.627 1.00 92.44 101 ASN A N 1
ATOM 809 C CA . ASN A 1 101 ? -4.612 -14.902 7.620 1.00 92.44 101 ASN A CA 1
ATOM 810 C C . ASN A 1 101 ? -4.436 -13.495 7.011 1.00 92.44 101 ASN A C 1
ATOM 812 O O . ASN A 1 101 ? -3.367 -13.198 6.466 1.00 92.44 101 ASN A O 1
ATOM 816 N N . PRO A 1 102 ? -5.455 -12.613 7.107 1.00 95.94 102 PRO A N 1
ATOM 817 C CA . PRO A 1 102 ? -5.347 -11.256 6.598 1.00 95.94 102 PRO A CA 1
ATOM 818 C C . PRO A 1 102 ? -4.233 -10.531 7.348 1.00 95.94 102 PRO A C 1
ATOM 820 O O . PRO A 1 102 ? -4.215 -10.507 8.578 1.00 95.94 102 PRO A O 1
ATOM 823 N N . THR A 1 103 ? -3.305 -9.951 6.602 1.00 97.94 103 THR A N 1
ATOM 824 C CA . THR A 1 103 ? -2.169 -9.196 7.126 1.00 97.94 103 THR A CA 1
ATOM 825 C C . THR A 1 103 ? -2.065 -7.900 6.342 1.00 97.94 103 THR A C 1
ATOM 827 O O . THR A 1 103 ? -1.955 -7.916 5.118 1.00 97.94 103 THR A O 1
ATOM 830 N N . ILE A 1 104 ? -2.117 -6.773 7.045 1.00 98.56 104 ILE A N 1
ATOM 831 C CA . ILE A 1 104 ? -1.896 -5.459 6.445 1.00 98.56 104 ILE A CA 1
ATOM 832 C C . ILE A 1 104 ? -0.401 -5.176 6.504 1.00 98.56 104 ILE A C 1
ATOM 834 O O . ILE A 1 104 ? 0.190 -5.234 7.577 1.00 98.56 104 ILE A O 1
ATOM 838 N N . TYR A 1 105 ? 0.212 -4.842 5.378 1.00 98.19 105 TYR A N 1
ATOM 839 C CA . TYR A 1 105 ? 1.582 -4.352 5.327 1.00 98.19 105 TYR A CA 1
ATOM 840 C C . TYR A 1 105 ? 1.567 -2.836 5.178 1.00 98.19 105 TYR A C 1
ATOM 842 O O . TYR A 1 105 ? 0.953 -2.327 4.248 1.00 98.19 105 TYR A O 1
ATOM 850 N N . LEU A 1 106 ? 2.243 -2.134 6.086 1.00 97.94 106 LEU A N 1
ATOM 851 C CA . LEU A 1 106 ? 2.561 -0.710 5.994 1.00 97.94 106 LEU A CA 1
ATOM 852 C C . LEU A 1 106 ? 3.991 -0.595 5.459 1.00 97.94 106 LEU A C 1
ATOM 854 O O . LEU A 1 106 ? 4.923 -1.095 6.097 1.00 97.94 106 LEU A O 1
ATOM 858 N N . ILE A 1 107 ? 4.156 0.018 4.288 1.00 96.19 107 ILE A N 1
ATOM 859 C CA . ILE A 1 107 ? 5.427 0.038 3.558 1.00 96.19 107 ILE A CA 1
ATOM 860 C C . ILE A 1 107 ? 5.842 1.478 3.258 1.00 96.19 107 ILE A C 1
ATOM 862 O O . ILE A 1 107 ? 5.050 2.285 2.770 1.00 96.19 107 ILE A O 1
ATOM 866 N N . GLY A 1 108 ? 7.109 1.784 3.536 1.00 94.06 108 GLY A N 1
ATOM 867 C CA . GLY A 1 108 ? 7.716 3.077 3.241 1.00 94.06 108 GLY A CA 1
ATOM 868 C C . GLY A 1 108 ? 7.154 4.223 4.075 1.00 94.06 108 GLY A C 1
ATOM 869 O O . GLY A 1 108 ? 6.707 4.046 5.209 1.00 94.06 108 GLY A O 1
ATOM 870 N N . GLY A 1 109 ? 7.203 5.418 3.493 1.00 93.44 109 GLY A N 1
ATOM 871 C CA . GLY A 1 109 ? 6.762 6.647 4.139 1.00 93.44 109 GLY A CA 1
ATOM 872 C C . GLY A 1 109 ? 7.824 7.284 5.029 1.00 93.44 109 GLY A C 1
ATOM 873 O O . GLY A 1 109 ? 8.920 6.767 5.238 1.00 93.44 109 GLY A O 1
ATOM 874 N N . LEU A 1 110 ? 7.495 8.463 5.546 1.00 93.31 110 LEU A N 1
ATOM 875 C CA . LEU A 1 110 ? 8.304 9.141 6.546 1.00 93.31 110 LEU A CA 1
ATOM 876 C C . LEU A 1 110 ? 7.983 8.560 7.927 1.00 93.31 110 LEU A C 1
ATOM 878 O O . LEU A 1 110 ? 6.823 8.482 8.332 1.00 93.31 110 LEU A O 1
ATOM 882 N N . MET A 1 111 ? 9.034 8.172 8.644 1.00 94.12 111 MET A N 1
ATOM 883 C CA . MET A 1 111 ? 8.962 7.636 9.997 1.00 94.12 111 MET A CA 1
ATOM 884 C C . MET A 1 111 ? 9.594 8.623 10.965 1.00 94.12 111 MET A C 1
ATOM 886 O O . MET A 1 111 ? 10.796 8.885 10.888 1.00 94.12 111 MET A O 1
ATOM 890 N N . LEU A 1 112 ? 8.787 9.138 11.889 1.00 94.56 112 LEU A N 1
ATOM 891 C CA . LEU A 1 112 ? 9.234 10.079 12.906 1.00 94.56 112 LEU A CA 1
ATOM 892 C C . LEU A 1 112 ? 9.071 9.496 14.309 1.00 94.56 112 LEU A C 1
ATOM 894 O O . LEU A 1 112 ? 8.096 8.803 14.615 1.00 94.56 112 LEU A O 1
ATOM 898 N N . ASN A 1 113 ? 10.012 9.820 15.192 1.00 94.69 113 ASN A N 1
ATOM 899 C CA . ASN A 1 113 ? 9.836 9.585 16.618 1.00 94.69 113 ASN A CA 1
ATOM 900 C C . ASN A 1 113 ? 8.831 10.588 17.219 1.00 94.69 113 ASN A C 1
ATOM 902 O O . ASN A 1 113 ? 8.326 11.495 16.555 1.00 94.69 113 ASN A O 1
ATOM 906 N N . GLN A 1 114 ? 8.561 10.468 18.519 1.00 91.56 114 GLN A N 1
ATOM 907 C CA . GLN A 1 114 ? 7.601 11.344 19.201 1.00 91.56 114 GLN A CA 1
ATOM 908 C C . GLN A 1 114 ? 7.994 12.832 19.174 1.00 91.56 114 GLN A C 1
ATOM 910 O O . GLN A 1 114 ? 7.111 13.690 19.201 1.00 91.56 114 GLN A O 1
ATOM 915 N N . LYS A 1 115 ? 9.293 13.131 19.045 1.00 93.31 115 LYS A N 1
ATOM 916 C CA . LYS A 1 115 ? 9.862 14.482 18.931 1.00 93.31 115 LYS A CA 1
ATOM 917 C C . LYS A 1 115 ? 9.889 15.021 17.493 1.00 93.31 115 LYS A C 1
ATOM 919 O O . LYS A 1 115 ? 10.423 16.102 17.280 1.00 93.31 115 LYS A O 1
ATOM 924 N N . ASN A 1 116 ? 9.293 14.310 16.532 1.00 92.31 116 ASN A N 1
ATOM 925 C CA . ASN A 1 116 ? 9.283 14.645 15.103 1.00 92.31 116 ASN A CA 1
ATOM 926 C C . ASN A 1 116 ? 10.664 14.574 14.419 1.00 92.31 116 ASN A C 1
ATOM 928 O O . ASN A 1 116 ? 10.892 15.246 13.418 1.00 92.31 116 ASN A O 1
ATOM 932 N N . GLU A 1 117 ? 11.578 13.749 14.931 1.00 92.25 117 GLU A N 1
ATOM 933 C CA . GLU A 1 117 ? 12.882 13.495 14.303 1.00 92.25 117 GLU A CA 1
ATOM 934 C C . GLU A 1 117 ? 12.815 12.210 13.464 1.00 92.25 117 GLU A C 1
ATOM 936 O O . GLU A 1 117 ? 12.112 11.268 13.844 1.00 92.25 117 GLU A O 1
ATOM 941 N N . GLU A 1 118 ? 13.551 12.149 12.346 1.00 90.56 118 GLU A N 1
ATOM 942 C CA . GLU A 1 118 ? 13.661 10.933 11.527 1.00 90.56 118 GLU A CA 1
ATOM 943 C C . GLU A 1 118 ? 14.125 9.738 12.364 1.00 90.56 118 GLU A C 1
ATOM 945 O O . GLU A 1 118 ? 15.137 9.794 13.061 1.00 90.56 118 GLU A O 1
ATOM 950 N N . ALA A 1 119 ? 13.370 8.645 12.279 1.00 90.50 119 ALA A N 1
ATOM 951 C CA . ALA A 1 119 ? 13.571 7.462 13.107 1.00 90.50 119 ALA A CA 1
ATOM 952 C C . ALA A 1 119 ? 13.426 6.161 12.310 1.00 90.50 119 ALA A C 1
ATOM 954 O O . ALA A 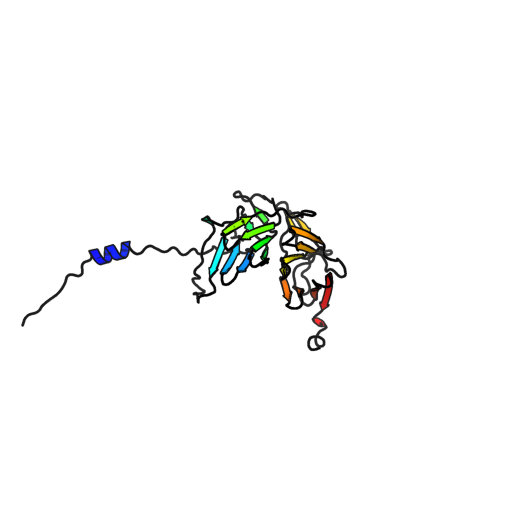1 119 ? 12.972 5.155 12.850 1.00 90.50 119 ALA A O 1
ATOM 955 N N . PHE A 1 120 ? 13.779 6.187 11.020 1.00 91.12 120 PHE A N 1
ATOM 956 C CA . PHE A 1 120 ? 13.667 5.025 10.141 1.00 91.12 120 PHE A CA 1
ATOM 957 C C . PHE A 1 120 ? 14.394 3.806 10.724 1.00 91.12 120 PHE A C 1
ATOM 959 O O . PHE A 1 120 ? 15.583 3.866 11.035 1.00 91.12 120 PHE A O 1
ATOM 966 N N . THR A 1 121 ? 13.673 2.693 10.848 1.00 91.19 121 THR A N 1
ATOM 967 C CA . THR A 1 121 ? 14.213 1.425 11.369 1.00 91.19 121 THR A CA 1
ATOM 968 C C . THR A 1 121 ? 13.915 0.242 10.455 1.00 91.19 121 THR A C 1
ATOM 970 O O . THR A 1 121 ? 14.783 -0.603 10.257 1.00 91.19 121 THR A O 1
ATOM 973 N N . SER A 1 122 ? 12.727 0.191 9.854 1.00 92.69 122 SER A N 1
ATOM 974 C CA . SER A 1 122 ? 12.374 -0.782 8.820 1.00 92.69 122 SER A CA 1
ATOM 975 C C . SER A 1 122 ? 11.543 -0.120 7.733 1.00 92.69 122 SER A C 1
ATOM 977 O O . SER A 1 122 ? 10.784 0.813 7.993 1.00 92.69 122 SER A O 1
ATOM 979 N N . LEU A 1 123 ? 11.660 -0.648 6.517 1.00 92.81 123 LEU A N 1
ATOM 980 C CA . LEU A 1 123 ? 10.790 -0.275 5.414 1.00 92.81 123 LEU A CA 1
ATOM 981 C C . LEU A 1 123 ? 9.386 -0.876 5.549 1.00 92.81 123 LEU A C 1
ATOM 983 O O . LEU A 1 123 ? 8.421 -0.296 5.064 1.00 92.81 123 LEU A O 1
ATOM 987 N N . VAL A 1 124 ? 9.284 -2.046 6.179 1.00 95.50 124 VAL A N 1
ATOM 988 C CA . VAL A 1 124 ? 8.058 -2.843 6.221 1.00 95.50 124 VAL A CA 1
ATOM 989 C C . VAL A 1 124 ? 7.668 -3.120 7.661 1.00 95.50 124 VAL A C 1
ATOM 991 O O . VAL A 1 124 ? 8.465 -3.645 8.446 1.00 95.50 124 VAL A O 1
ATOM 994 N N . TYR A 1 125 ? 6.408 -2.833 7.966 1.00 97.31 125 TYR A N 1
ATOM 995 C CA . TYR A 1 125 ? 5.708 -3.306 9.152 1.00 97.31 125 TYR A CA 1
ATOM 996 C C . TYR A 1 125 ? 4.484 -4.091 8.720 1.00 97.31 125 TYR A C 1
ATOM 998 O O . TYR A 1 125 ? 3.884 -3.817 7.685 1.00 97.31 125 TYR A O 1
ATOM 1006 N N . SER A 1 126 ? 4.108 -5.066 9.532 1.00 97.94 126 SER A N 1
ATOM 1007 C CA . SER A 1 126 ? 2.891 -5.844 9.336 1.00 97.94 126 SER A CA 1
ATOM 1008 C C . SER A 1 126 ? 1.965 -5.652 10.526 1.00 97.94 126 SER A C 1
ATOM 1010 O O . SER A 1 126 ? 2.418 -5.614 11.668 1.00 97.94 126 SER A O 1
ATOM 1012 N N . PHE A 1 127 ? 0.675 -5.534 10.260 1.00 98.50 127 PHE A N 1
ATOM 1013 C CA . PHE A 1 127 ? -0.385 -5.396 11.238 1.00 98.50 127 PHE A CA 1
ATOM 1014 C C . PHE A 1 127 ? -1.377 -6.535 11.047 1.00 98.50 127 PHE A C 1
ATOM 1016 O O . PHE A 1 127 ? -1.872 -6.770 9.942 1.00 98.50 127 PHE A O 1
ATOM 1023 N N . ASN A 1 128 ? -1.664 -7.254 12.127 1.00 97.38 128 ASN A N 1
ATOM 1024 C CA . ASN A 1 128 ? -2.685 -8.288 12.124 1.00 97.38 128 ASN A CA 1
ATOM 1025 C C . ASN A 1 128 ? -4.025 -7.672 12.574 1.00 97.38 128 ASN A C 1
ATOM 1027 O O . ASN A 1 128 ? -4.188 -7.399 13.766 1.00 97.38 128 ASN A O 1
ATOM 1031 N N . PRO A 1 129 ? -5.006 -7.481 11.672 1.00 96.44 129 PRO A N 1
ATOM 1032 C CA . PRO A 1 129 ? -6.289 -6.868 12.008 1.00 96.44 129 PRO A CA 1
ATOM 1033 C C . PRO A 1 129 ? -7.155 -7.722 12.948 1.00 96.44 129 PRO A C 1
ATOM 1035 O O . PRO A 1 129 ? -8.062 -7.180 13.576 1.00 96.44 129 PRO A O 1
ATOM 1038 N N . LYS A 1 130 ? -6.887 -9.033 13.083 1.00 94.81 130 LYS A N 1
ATOM 1039 C CA . LYS A 1 130 ? -7.605 -9.920 14.017 1.00 94.81 130 LYS A CA 1
ATOM 1040 C C . LYS A 1 130 ? -7.115 -9.751 15.457 1.00 94.81 130 LYS A C 1
ATOM 1042 O O . LYS A 1 130 ? -7.928 -9.781 16.374 1.00 94.81 130 LYS A O 1
ATOM 1047 N N . SER A 1 131 ? -5.806 -9.591 15.664 1.00 95.81 131 SER A N 1
ATOM 1048 C CA . SER A 1 131 ? -5.215 -9.441 17.005 1.00 95.81 131 SER A CA 1
ATOM 1049 C C . SER A 1 131 ? -4.912 -7.993 17.402 1.00 95.81 131 SER A C 1
ATOM 1051 O O . SER A 1 131 ? -4.640 -7.727 18.573 1.00 95.81 131 SER A O 1
ATOM 1053 N N . GLY A 1 132 ? -4.927 -7.060 16.448 1.00 96.31 132 GLY A N 1
ATOM 1054 C CA . GLY A 1 132 ? -4.555 -5.663 16.669 1.00 96.31 132 GLY A CA 1
ATOM 1055 C C . GLY A 1 132 ? -3.063 -5.461 16.951 1.00 96.31 132 GLY A C 1
ATOM 1056 O O . GLY A 1 132 ? -2.699 -4.455 17.557 1.00 96.31 132 GLY A O 1
ATOM 1057 N N . GLN A 1 133 ? -2.208 -6.415 16.567 1.00 97.19 133 GLN A N 1
ATOM 1058 C CA . GLN A 1 133 ? -0.775 -6.399 16.874 1.00 97.19 133 GLN A CA 1
ATOM 1059 C C . GLN A 1 133 ? 0.075 -6.043 15.654 1.00 97.19 133 GLN A C 1
ATOM 1061 O O . GLN A 1 133 ? -0.163 -6.536 14.548 1.00 97.19 133 GLN A O 1
ATOM 1066 N N . TRP A 1 134 ? 1.105 -5.231 15.893 1.00 98.19 134 TRP A N 1
ATOM 1067 C CA . TRP A 1 134 ? 2.147 -4.894 14.927 1.00 98.19 134 TRP A CA 1
ATOM 1068 C C . TRP A 1 134 ? 3.342 -5.836 15.049 1.00 98.19 134 TRP A C 1
ATOM 1070 O O . TRP A 1 134 ? 3.739 -6.210 16.148 1.00 98.19 134 TRP A O 1
ATOM 1080 N N . ASN A 1 135 ? 3.965 -6.151 13.919 1.00 97.25 135 ASN A N 1
ATOM 1081 C CA . ASN A 1 135 ? 5.228 -6.869 13.836 1.00 97.25 135 ASN A CA 1
ATOM 1082 C C . ASN A 1 135 ? 6.156 -6.186 12.830 1.00 97.25 135 ASN A C 1
ATOM 1084 O O . ASN A 1 135 ? 5.709 -5.670 11.803 1.00 97.25 135 ASN A O 1
ATOM 1088 N N . MET A 1 136 ? 7.458 -6.252 13.094 1.00 96.00 136 MET A N 1
ATOM 1089 C CA . MET A 1 136 ? 8.509 -5.841 12.165 1.00 96.00 136 MET A CA 1
ATOM 1090 C C . MET A 1 136 ? 9.155 -7.107 11.579 1.00 96.00 136 MET A C 1
ATOM 1092 O O . MET A 1 136 ? 10.014 -7.701 12.235 1.00 96.00 136 MET A O 1
ATOM 1096 N N . PRO A 1 137 ? 8.701 -7.596 10.409 1.00 94.75 137 PRO A N 1
ATOM 1097 C CA . PRO A 1 137 ? 9.213 -8.836 9.840 1.00 94.75 137 PRO A CA 1
ATOM 1098 C C . PRO A 1 137 ? 10.681 -8.690 9.427 1.00 94.75 137 PRO A C 1
ATOM 1100 O O . PRO A 1 137 ? 11.092 -7.665 8.884 1.00 94.75 137 PRO A O 1
ATOM 1103 N N . ILE A 1 138 ? 11.466 -9.748 9.634 1.00 92.94 138 ILE A N 1
ATOM 1104 C CA . ILE A 1 138 ? 12.839 -9.826 9.126 1.00 92.94 138 ILE A CA 1
ATOM 1105 C C . ILE A 1 138 ? 12.768 -10.275 7.668 1.00 92.94 138 ILE A C 1
ATOM 1107 O O . ILE A 1 138 ? 12.515 -11.448 7.391 1.00 92.94 138 ILE A O 1
ATOM 1111 N N . ILE A 1 139 ? 12.978 -9.340 6.744 1.00 93.00 139 ILE A N 1
ATOM 1112 C CA . ILE A 1 139 ? 12.949 -9.612 5.306 1.00 93.00 139 ILE A CA 1
ATOM 1113 C C . ILE A 1 139 ? 14.370 -9.880 4.809 1.00 93.00 139 ILE A C 1
ATOM 1115 O O . ILE A 1 139 ? 15.294 -9.110 5.065 1.00 93.00 139 ILE A O 1
ATOM 1119 N N . LYS A 1 1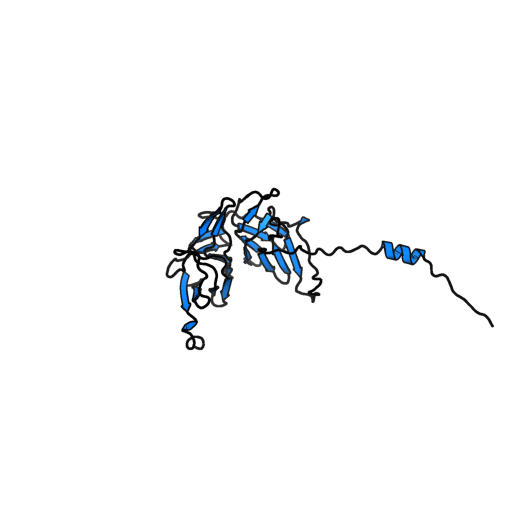40 ? 14.543 -10.989 4.095 1.00 92.81 140 LYS A N 1
ATOM 1120 C CA . LYS A 1 140 ? 15.802 -11.423 3.489 1.00 92.81 140 LYS A CA 1
ATOM 1121 C C . LYS A 1 140 ? 16.051 -10.691 2.168 1.00 92.81 140 LYS A C 1
ATOM 1123 O O . LYS A 1 140 ? 15.116 -10.365 1.436 1.00 92.81 140 LYS A O 1
ATOM 1128 N N . GLY A 1 141 ? 17.324 -10.533 1.820 1.00 85.31 141 GLY A N 1
ATOM 1129 C CA . GLY A 1 141 ? 17.765 -9.799 0.633 1.00 85.31 141 GLY A CA 1
ATOM 1130 C C . GLY A 1 141 ? 18.273 -8.406 0.991 1.00 85.31 141 GLY A C 1
ATOM 1131 O O . GLY A 1 141 ? 18.401 -8.064 2.166 1.00 85.31 141 GLY A O 1
ATOM 1132 N N . ASN A 1 142 ? 18.601 -7.608 -0.023 1.00 73.94 142 ASN A N 1
ATOM 1133 C CA . ASN A 1 142 ? 19.127 -6.268 0.210 1.00 73.94 142 ASN A CA 1
ATOM 1134 C C . ASN A 1 142 ? 18.014 -5.360 0.738 1.00 73.94 142 ASN A C 1
ATOM 1136 O O . ASN A 1 142 ? 17.046 -5.071 0.037 1.00 73.94 142 ASN A O 1
ATOM 1140 N N . MET A 1 143 ? 18.170 -4.933 1.991 1.00 66.06 143 MET A N 1
ATOM 1141 C CA . MET A 1 143 ? 17.320 -3.929 2.617 1.00 66.06 143 MET A CA 1
ATOM 1142 C C . MET A 1 143 ? 17.442 -2.618 1.844 1.00 66.06 143 MET A C 1
ATOM 1144 O O . MET A 1 143 ? 18.549 -2.169 1.544 1.00 66.06 143 MET A O 1
ATOM 1148 N N . LEU A 1 144 ? 16.305 -2.009 1.526 1.00 68.69 144 LEU A N 1
ATOM 1149 C CA . LEU A 1 144 ? 16.291 -0.696 0.904 1.00 68.69 144 LEU A CA 1
ATOM 1150 C C . LEU A 1 144 ? 16.315 0.406 1.951 1.00 68.69 144 LEU A C 1
ATOM 1152 O O . LEU A 1 144 ? 15.897 0.235 3.098 1.00 68.69 144 LEU A O 1
ATOM 1156 N N . GLU A 1 145 ? 16.799 1.551 1.502 1.00 78.06 145 GLU A N 1
ATOM 1157 C CA . GLU A 1 145 ? 16.720 2.805 2.227 1.00 78.06 145 GLU A CA 1
ATOM 1158 C C . GLU A 1 145 ? 15.250 3.244 2.379 1.00 78.06 145 GLU A C 1
ATOM 1160 O O . GLU A 1 145 ? 14.349 2.736 1.709 1.00 78.06 145 GLU A O 1
ATOM 1165 N N . SER A 1 146 ? 15.003 4.210 3.264 1.00 80.44 146 SER A N 1
ATOM 1166 C CA . SER A 1 146 ? 13.677 4.806 3.431 1.00 80.44 146 SER A CA 1
ATOM 1167 C C . SER A 1 146 ? 13.194 5.439 2.122 1.00 80.44 146 SER A C 1
ATOM 1169 O O . SER A 1 146 ? 13.804 6.396 1.641 1.00 80.44 146 SER A O 1
ATOM 1171 N N . HIS A 1 147 ? 12.096 4.931 1.560 1.00 87.12 147 HIS A N 1
ATOM 1172 C CA . HIS A 1 147 ? 11.445 5.509 0.384 1.00 87.12 147 HIS A CA 1
ATOM 1173 C C . HIS A 1 147 ? 9.947 5.760 0.616 1.00 87.12 147 HIS A C 1
ATOM 1175 O O . HIS A 1 147 ? 9.311 5.148 1.476 1.00 87.12 147 HIS A O 1
ATOM 1181 N N . ARG A 1 148 ? 9.377 6.708 -0.125 1.00 91.50 148 ARG A N 1
ATOM 1182 C CA . ARG A 1 148 ? 7.970 7.126 -0.050 1.00 91.50 148 ARG A CA 1
ATOM 1183 C C . ARG A 1 148 ? 7.454 7.551 -1.423 1.00 91.50 148 ARG A C 1
ATOM 1185 O O . ARG A 1 148 ? 8.205 7.511 -2.394 1.00 91.50 148 ARG A O 1
ATOM 1192 N N . ASN A 1 149 ? 6.197 7.987 -1.495 1.00 92.75 149 ASN A N 1
ATOM 1193 C CA . ASN A 1 149 ? 5.541 8.448 -2.729 1.00 92.75 149 ASN A CA 1
ATOM 1194 C C . ASN A 1 149 ? 5.467 7.388 -3.848 1.00 92.75 149 ASN A C 1
ATOM 1196 O O . ASN A 1 149 ? 5.381 7.736 -5.022 1.00 92.75 149 ASN A O 1
ATOM 1200 N N . PHE A 1 150 ? 5.496 6.107 -3.498 1.00 94.19 150 PHE A N 1
ATOM 1201 C CA . PHE A 1 150 ? 5.125 5.009 -4.389 1.00 94.19 150 PHE A CA 1
ATOM 1202 C C . PHE A 1 150 ? 3.872 4.332 -3.834 1.00 94.19 150 PHE A C 1
ATOM 1204 O O . PHE A 1 150 ? 3.541 4.512 -2.660 1.00 94.19 150 PHE A O 1
ATOM 1211 N N . GLU A 1 151 ? 3.222 3.522 -4.665 1.00 95.19 151 GLU A N 1
ATOM 1212 C CA . GLU A 1 151 ? 2.095 2.693 -4.247 1.00 95.19 151 GLU A CA 1
ATOM 1213 C C . GLU A 1 151 ? 2.495 1.215 -4.243 1.00 95.19 151 GLU A C 1
ATOM 1215 O O . GLU A 1 151 ? 3.155 0.741 -5.173 1.00 95.19 151 GLU A O 1
ATOM 1220 N N . ALA A 1 152 ? 2.121 0.496 -3.181 1.00 96.06 152 ALA A N 1
ATOM 1221 C CA . ALA A 1 152 ? 2.348 -0.938 -3.055 1.00 96.06 152 ALA A CA 1
ATOM 1222 C C . ALA A 1 152 ? 1.102 -1.705 -3.497 1.00 96.06 152 ALA A C 1
ATOM 1224 O O . ALA A 1 152 ? 0.004 -1.461 -3.007 1.00 96.06 152 ALA A O 1
ATOM 1225 N N . ILE A 1 153 ? 1.281 -2.681 -4.380 1.00 97.25 153 ILE A N 1
ATOM 1226 C CA . ILE A 1 153 ? 0.188 -3.492 -4.922 1.00 97.25 153 ILE A CA 1
ATOM 1227 C C . ILE A 1 153 ? 0.440 -4.954 -4.586 1.00 97.25 153 ILE A C 1
ATOM 1229 O O . ILE A 1 153 ? 1.547 -5.425 -4.803 1.00 97.25 153 ILE A O 1
ATOM 1233 N N . ALA A 1 154 ? -0.554 -5.679 -4.073 1.00 97.38 154 ALA A N 1
ATOM 1234 C CA . ALA A 1 154 ? -0.431 -7.110 -3.800 1.00 97.38 154 ALA A CA 1
ATOM 1235 C C . ALA A 1 154 ? -1.214 -7.936 -4.814 1.00 97.38 154 ALA A C 1
ATOM 1237 O O . ALA A 1 154 ? -2.327 -7.561 -5.179 1.00 97.38 154 ALA A O 1
ATOM 1238 N N . ASP A 1 155 ? -0.646 -9.071 -5.214 1.00 95.88 155 ASP A N 1
ATOM 1239 C CA . ASP A 1 155 ? -1.376 -10.128 -5.910 1.00 95.88 155 ASP A CA 1
ATOM 1240 C C . ASP A 1 155 ? -1.926 -11.189 -4.938 1.00 95.88 155 ASP A C 1
ATOM 1242 O O . ASP A 1 155 ? -1.568 -11.259 -3.756 1.00 95.88 155 ASP A O 1
ATOM 1246 N N . ASP A 1 156 ? -2.765 -12.082 -5.464 1.00 92.38 156 ASP A N 1
ATOM 1247 C CA . ASP A 1 156 ? -3.325 -13.212 -4.710 1.00 92.38 156 ASP A CA 1
ATOM 1248 C C . ASP A 1 156 ? -2.264 -14.269 -4.329 1.00 92.38 156 ASP A C 1
ATOM 1250 O O . ASP A 1 156 ? -2.499 -15.150 -3.496 1.00 92.38 156 ASP A O 1
ATOM 1254 N N . SER A 1 157 ? -1.067 -14.185 -4.918 1.00 93.19 157 SER A N 1
ATOM 1255 C CA . SER A 1 157 ? 0.082 -15.033 -4.589 1.00 93.19 157 SER A CA 1
ATOM 1256 C C . SER A 1 157 ? 0.915 -14.469 -3.430 1.00 93.19 157 SER A C 1
ATOM 1258 O O . SER A 1 157 ? 1.923 -15.074 -3.050 1.00 93.19 157 SER A O 1
ATOM 1260 N N . GLY A 1 158 ? 0.491 -13.361 -2.820 1.00 95.00 158 GLY A N 1
ATOM 1261 C CA . GLY A 1 158 ? 1.188 -12.740 -1.699 1.00 95.00 158 GLY A CA 1
ATOM 1262 C C . GLY A 1 158 ? 2.481 -12.030 -2.107 1.00 95.00 158 GLY A C 1
ATOM 1263 O O . GLY A 1 158 ? 3.332 -11.793 -1.247 1.00 95.00 158 GLY A O 1
ATOM 1264 N N . ASN A 1 159 ? 2.661 -11.702 -3.385 1.00 97.25 159 ASN A N 1
ATOM 1265 C CA . ASN A 1 159 ? 3.720 -10.808 -3.830 1.00 97.25 159 ASN A CA 1
ATOM 1266 C C . ASN A 1 159 ? 3.239 -9.364 -3.718 1.00 97.25 159 ASN A C 1
ATOM 1268 O O . ASN A 1 159 ? 2.138 -9.049 -4.158 1.00 97.25 159 ASN A O 1
ATOM 1272 N N . ILE A 1 160 ? 4.075 -8.492 -3.159 1.00 97.69 160 ILE A N 1
ATOM 1273 C CA . ILE A 1 160 ? 3.830 -7.053 -3.084 1.00 97.69 160 ILE A CA 1
ATOM 1274 C C . ILE A 1 160 ? 4.813 -6.337 -4.005 1.00 97.69 160 ILE A C 1
ATOM 1276 O O . ILE A 1 160 ? 6.023 -6.438 -3.812 1.00 97.69 160 ILE A O 1
ATOM 1280 N N . TYR A 1 161 ? 4.288 -5.604 -4.976 1.00 97.12 161 TYR A N 1
ATOM 1281 C CA . TYR A 1 161 ? 5.006 -4.856 -5.998 1.00 97.12 161 TYR A CA 1
ATOM 1282 C C . TYR A 1 161 ? 5.109 -3.388 -5.587 1.00 97.12 161 TYR A C 1
ATOM 1284 O O . TYR A 1 161 ? 4.086 -2.729 -5.402 1.00 97.12 161 TYR A O 1
ATOM 1292 N N . CYS A 1 162 ? 6.331 -2.870 -5.487 1.00 95.50 162 CYS A N 1
ATOM 1293 C CA . CYS A 1 162 ? 6.595 -1.459 -5.206 1.00 95.50 162 CYS A CA 1
ATOM 1294 C C . CYS A 1 162 ? 7.520 -0.907 -6.293 1.00 95.50 162 CYS A C 1
ATOM 1296 O O . CYS A 1 162 ? 8.673 -1.331 -6.395 1.00 95.50 162 CYS A O 1
ATOM 1298 N N . PHE A 1 163 ? 7.027 0.019 -7.114 1.00 94.94 163 PHE A N 1
ATOM 1299 C CA . PHE A 1 163 ? 7.800 0.613 -8.207 1.00 94.94 163 PHE A CA 1
ATOM 1300 C C . PHE A 1 163 ? 8.244 2.041 -7.868 1.00 94.94 163 PHE A C 1
ATOM 1302 O O . PHE A 1 163 ? 7.446 2.857 -7.421 1.00 94.94 163 PHE A O 1
ATOM 1309 N N . GLY A 1 164 ? 9.508 2.370 -8.097 1.00 93.44 164 GLY A N 1
ATOM 1310 C CA . GLY A 1 164 ? 9.999 3.736 -7.958 1.00 93.44 164 GLY A CA 1
ATOM 1311 C C . GLY A 1 164 ? 9.812 4.348 -6.565 1.00 93.44 164 GLY A C 1
ATOM 1312 O O . GLY A 1 164 ? 10.215 3.769 -5.554 1.00 93.44 164 GLY A O 1
ATOM 1313 N N . GLY A 1 165 ? 9.247 5.553 -6.525 1.00 93.12 165 GLY A N 1
ATOM 1314 C CA . GLY A 1 165 ? 9.182 6.414 -5.350 1.00 93.12 165 GLY A CA 1
ATOM 1315 C C . GLY A 1 165 ? 10.437 7.267 -5.176 1.00 93.12 165 GLY A C 1
ATOM 1316 O O . GLY A 1 165 ? 11.332 7.302 -6.027 1.00 93.12 165 GLY A O 1
ATOM 1317 N N . ILE A 1 166 ? 10.504 7.957 -4.040 1.00 91.19 166 ILE A N 1
ATOM 1318 C CA . ILE A 1 166 ? 11.633 8.812 -3.677 1.00 91.19 166 ILE A CA 1
ATOM 1319 C C . ILE A 1 166 ? 12.188 8.461 -2.307 1.00 91.19 166 ILE A C 1
ATOM 1321 O O . ILE A 1 166 ? 11.440 8.192 -1.368 1.00 91.19 166 ILE A O 1
ATOM 1325 N N . LEU A 1 167 ? 13.502 8.568 -2.168 1.00 88.88 167 LEU A N 1
ATOM 1326 C CA . LEU A 1 167 ? 14.137 8.823 -0.886 1.00 88.88 167 LEU A CA 1
ATOM 1327 C C . LEU A 1 167 ? 14.245 10.330 -0.736 1.00 88.88 167 LEU A C 1
ATOM 1329 O O . LEU A 1 167 ? 14.852 10.993 -1.572 1.00 88.88 167 LEU A O 1
ATOM 1333 N N . ALA A 1 168 ? 13.653 10.861 0.326 1.00 81.88 168 ALA A N 1
ATOM 1334 C CA . ALA A 1 168 ? 13.727 12.275 0.648 1.00 81.88 168 ALA A CA 1
ATOM 1335 C C . ALA A 1 168 ? 13.908 12.445 2.156 1.00 81.88 168 ALA A C 1
ATOM 1337 O O . ALA A 1 168 ? 12.971 12.234 2.934 1.00 81.88 168 ALA A O 1
ATOM 1338 N N . ASN A 1 169 ? 15.121 12.810 2.564 1.00 75.06 169 ASN A N 1
ATOM 1339 C CA . ASN A 1 169 ? 15.412 13.130 3.959 1.00 75.06 169 ASN A CA 1
ATOM 1340 C C . ASN A 1 169 ? 14.997 14.578 4.285 1.00 75.06 169 ASN A C 1
ATOM 1342 O O . ASN A 1 169 ? 14.769 15.400 3.396 1.00 75.06 169 ASN A O 1
ATOM 1346 N N . LEU A 1 170 ? 14.911 14.909 5.570 1.00 72.75 170 LEU A N 1
ATOM 1347 C CA . LEU A 1 170 ? 14.566 16.238 6.082 1.00 72.75 170 LEU A CA 1
ATOM 1348 C C . LEU A 1 170 ? 15.624 17.302 5.741 1.00 72.75 170 LEU A C 1
ATOM 1350 O O . LEU A 1 170 ? 15.360 18.491 5.882 1.00 72.75 170 LEU A O 1
ATOM 1354 N N . ILE A 1 171 ? 16.809 16.887 5.283 1.00 73.12 171 ILE A N 1
ATOM 1355 C CA . ILE A 1 171 ? 17.919 17.768 4.885 1.00 73.12 171 ILE A CA 1
ATOM 1356 C C . ILE A 1 171 ? 17.803 18.164 3.393 1.00 73.12 171 ILE A C 1
ATOM 1358 O O . ILE A 1 171 ? 18.556 19.006 2.914 1.00 73.12 171 ILE A O 1
ATOM 1362 N N . GLY A 1 172 ? 16.827 17.610 2.662 1.00 71.38 172 GLY A N 1
ATOM 1363 C CA . GLY A 1 172 ? 16.502 17.999 1.287 1.00 71.38 172 GLY A CA 1
ATOM 1364 C C . GLY A 1 172 ? 17.212 17.195 0.196 1.00 71.38 172 GLY A C 1
ATOM 1365 O O . GLY A 1 172 ? 17.089 17.540 -0.977 1.00 71.38 172 GLY A O 1
ATOM 1366 N N . ASN A 1 173 ? 17.921 16.114 0.535 1.00 79.31 173 ASN A N 1
ATOM 1367 C CA . ASN A 1 173 ? 18.443 15.197 -0.478 1.00 79.31 173 ASN A CA 1
ATOM 1368 C C . ASN A 1 173 ? 17.294 14.354 -1.021 1.00 79.31 173 ASN A C 1
ATOM 1370 O O . ASN A 1 173 ? 16.689 13.589 -0.266 1.00 79.31 173 ASN A O 1
ATOM 1374 N N . ILE A 1 174 ? 17.030 14.477 -2.322 1.00 85.62 174 ILE A N 1
ATOM 1375 C CA . ILE A 1 174 ? 16.005 13.708 -3.025 1.00 85.62 174 ILE A CA 1
ATOM 1376 C C . ILE A 1 174 ? 16.685 12.778 -4.027 1.00 85.62 174 ILE A C 1
ATOM 1378 O O . ILE A 1 174 ? 17.495 13.209 -4.846 1.00 85.62 174 ILE A O 1
ATOM 1382 N N . LYS A 1 175 ? 16.345 11.493 -3.962 1.00 88.44 175 LYS A N 1
ATOM 1383 C CA . LYS A 1 175 ? 16.742 10.471 -4.930 1.00 88.44 175 LYS A CA 1
ATOM 1384 C C . LYS A 1 175 ? 15.489 9.778 -5.437 1.00 88.44 175 LYS A C 1
ATOM 1386 O O . LYS A 1 175 ? 14.691 9.302 -4.636 1.00 88.44 175 LYS A O 1
ATOM 1391 N N . PHE A 1 176 ? 15.346 9.704 -6.752 1.00 88.75 176 PHE A N 1
ATOM 1392 C CA . PHE A 1 176 ? 14.241 9.022 -7.413 1.00 88.75 176 PHE A CA 1
ATOM 1393 C C . PHE A 1 176 ? 14.658 7.599 -7.787 1.00 88.75 176 PHE A C 1
ATOM 1395 O O . PHE A 1 176 ? 15.791 7.383 -8.222 1.00 88.75 176 PHE A O 1
ATOM 1402 N N . TYR A 1 177 ? 13.748 6.643 -7.623 1.00 89.81 177 TYR A N 1
ATOM 1403 C CA . TYR A 1 177 ? 13.970 5.241 -7.974 1.00 89.81 177 TYR A CA 1
ATOM 1404 C C . TYR A 1 177 ? 13.244 4.886 -9.279 1.00 89.81 177 TYR A C 1
ATOM 1406 O O . TYR A 1 177 ? 12.128 5.346 -9.518 1.00 89.81 177 TYR A O 1
ATOM 1414 N N . ASP A 1 178 ? 13.878 4.060 -10.110 1.00 89.44 178 ASP A N 1
ATOM 1415 C CA . ASP A 1 178 ? 13.385 3.526 -11.393 1.00 89.44 178 ASP A CA 1
ATOM 1416 C C . ASP A 1 178 ? 13.221 2.001 -11.389 1.00 89.44 178 ASP A C 1
ATOM 1418 O O . ASP A 1 178 ? 12.819 1.393 -12.379 1.00 89.44 178 ASP A O 1
ATOM 1422 N N . ASN A 1 179 ? 13.530 1.355 -10.271 1.00 90.81 179 ASN A N 1
ATOM 1423 C CA . ASN A 1 179 ? 13.412 -0.080 -10.117 1.00 90.81 179 ASN A CA 1
ATOM 1424 C C . ASN A 1 179 ? 12.075 -0.449 -9.468 1.00 90.81 179 ASN A C 1
ATOM 1426 O O . ASN A 1 179 ? 11.519 0.303 -8.667 1.00 90.81 179 ASN A O 1
ATOM 1430 N N . MET A 1 180 ? 11.591 -1.657 -9.760 1.00 92.94 180 MET A N 1
ATOM 1431 C CA . MET A 1 180 ? 10.558 -2.291 -8.951 1.00 92.94 180 MET A CA 1
ATOM 1432 C C . MET A 1 180 ? 11.153 -3.400 -8.099 1.00 92.94 180 MET A C 1
ATOM 1434 O O . MET A 1 180 ? 11.938 -4.238 -8.553 1.00 92.94 180 MET A O 1
ATOM 1438 N N . ILE A 1 181 ? 10.742 -3.382 -6.841 1.00 92.25 181 ILE A N 1
ATOM 1439 C CA . ILE A 1 181 ? 11.002 -4.433 -5.873 1.00 92.25 181 ILE A CA 1
ATOM 1440 C C . ILE A 1 181 ? 9.728 -5.228 -5.642 1.00 92.25 181 ILE A C 1
ATOM 1442 O O . ILE A 1 181 ? 8.618 -4.697 -5.701 1.00 92.25 181 ILE A O 1
ATOM 1446 N N . ILE A 1 182 ? 9.913 -6.509 -5.368 1.00 95.38 182 ILE A N 1
ATOM 1447 C CA . ILE A 1 182 ? 8.829 -7.442 -5.122 1.00 95.38 182 ILE A CA 1
ATOM 1448 C C . ILE A 1 182 ? 9.114 -8.146 -3.799 1.00 95.38 182 ILE A C 1
ATOM 1450 O O . ILE A 1 182 ? 10.122 -8.850 -3.673 1.00 95.38 182 ILE A O 1
ATOM 1454 N N . LEU A 1 183 ? 8.245 -7.936 -2.811 1.00 95.88 183 LEU A N 1
ATOM 1455 C CA . LEU A 1 183 ? 8.265 -8.667 -1.546 1.00 95.88 183 LEU A CA 1
ATOM 1456 C C . LEU A 1 183 ? 7.392 -9.901 -1.679 1.00 95.88 183 LEU A C 1
ATOM 1458 O O . LEU A 1 183 ? 6.173 -9.787 -1.776 1.00 95.88 183 LEU A O 1
ATOM 1462 N N . ASN A 1 184 ? 7.999 -11.078 -1.588 1.00 96.19 184 ASN A N 1
ATOM 1463 C CA . ASN A 1 184 ? 7.231 -12.287 -1.345 1.00 96.19 184 ASN A CA 1
ATOM 1464 C C . ASN A 1 184 ? 6.899 -12.380 0.152 1.00 96.19 184 ASN A C 1
ATOM 1466 O O . ASN A 1 184 ? 7.796 -12.510 0.989 1.00 96.19 184 ASN A O 1
ATOM 1470 N N . THR A 1 185 ? 5.615 -12.308 0.502 1.00 96.50 185 THR A N 1
ATOM 1471 C CA . THR A 1 185 ? 5.168 -12.299 1.908 1.00 96.50 185 THR A CA 1
ATOM 1472 C C . THR A 1 185 ? 5.130 -13.679 2.567 1.00 96.50 185 THR A C 1
ATOM 1474 O O . THR A 1 185 ? 4.984 -13.752 3.786 1.00 96.50 185 THR A O 1
ATOM 1477 N N . ARG A 1 186 ? 5.290 -14.766 1.799 1.00 94.44 186 ARG A N 1
ATOM 1478 C CA . ARG A 1 186 ? 5.404 -16.135 2.331 1.00 94.44 186 ARG A CA 1
ATOM 1479 C C . ARG A 1 186 ? 6.837 -16.442 2.761 1.00 94.44 186 ARG A C 1
ATOM 1481 O O . ARG A 1 186 ? 7.061 -16.900 3.877 1.00 94.44 186 ARG A O 1
ATOM 1488 N N . ASP A 1 187 ? 7.802 -16.108 1.910 1.00 93.81 187 ASP A N 1
ATOM 1489 C CA . ASP A 1 187 ? 9.223 -16.383 2.145 1.00 93.81 187 ASP A CA 1
ATOM 1490 C C . ASP A 1 187 ? 9.952 -15.248 2.879 1.00 93.81 187 ASP A C 1
ATOM 1492 O O . ASP A 1 187 ? 11.073 -15.441 3.376 1.00 93.81 187 ASP A O 1
ATOM 1496 N N . LEU A 1 188 ? 9.304 -14.077 2.960 1.00 94.69 188 LEU A N 1
ATOM 1497 C CA . LEU A 1 188 ? 9.856 -12.814 3.449 1.00 94.69 188 LEU A CA 1
ATOM 1498 C C . LEU A 1 188 ? 11.177 -12.497 2.747 1.00 94.69 188 LEU A C 1
ATOM 1500 O O . LEU A 1 188 ? 12.219 -12.343 3.382 1.00 94.69 188 LEU A O 1
ATOM 1504 N N . THR A 1 189 ? 11.134 -12.420 1.418 1.00 95.25 189 THR A N 1
ATOM 1505 C CA . THR A 1 189 ? 12.302 -12.153 0.568 1.00 95.25 189 THR A CA 1
ATOM 1506 C C . THR A 1 189 ? 12.020 -11.029 -0.413 1.00 95.25 189 THR A C 1
ATOM 1508 O O . THR A 1 189 ? 10.979 -11.029 -1.074 1.00 95.25 189 THR A O 1
ATOM 1511 N N . TRP A 1 190 ? 12.985 -10.127 -0.564 1.00 94.12 190 TRP A N 1
ATOM 1512 C CA . TRP A 1 190 ? 13.002 -9.152 -1.646 1.00 94.12 190 TRP A CA 1
ATOM 1513 C C . TRP A 1 190 ? 13.585 -9.741 -2.925 1.00 94.12 190 TRP A C 1
ATOM 1515 O O . TRP A 1 190 ? 14.612 -10.422 -2.907 1.00 94.12 190 TRP A O 1
ATOM 1525 N N . THR A 1 191 ? 12.962 -9.401 -4.047 1.00 93.00 191 THR A N 1
ATOM 1526 C CA . THR A 1 191 ? 13.493 -9.622 -5.393 1.00 93.00 191 THR A CA 1
ATOM 1527 C C . THR A 1 191 ? 13.333 -8.354 -6.227 1.00 93.00 191 THR A C 1
ATOM 1529 O O . THR A 1 191 ? 12.502 -7.501 -5.916 1.00 93.00 191 THR A O 1
ATOM 1532 N N . TYR A 1 192 ? 14.147 -8.209 -7.270 1.00 91.38 192 TYR A N 1
ATOM 1533 C CA . TYR A 1 192 ? 13.982 -7.148 -8.262 1.00 91.38 192 TYR A CA 1
ATOM 1534 C C . TYR A 1 192 ? 13.185 -7.675 -9.451 1.00 91.38 192 TYR A C 1
ATOM 1536 O O . TYR A 1 192 ? 13.382 -8.818 -9.875 1.00 91.38 192 TYR A O 1
ATOM 1544 N N . SER A 1 193 ? 12.311 -6.838 -10.005 1.00 90.50 193 SER A N 1
ATOM 1545 C CA . SER A 1 193 ? 11.653 -7.148 -11.270 1.00 90.50 193 SER A CA 1
ATOM 1546 C C . SER A 1 193 ? 12.624 -7.073 -12.445 1.00 90.50 193 SER A C 1
ATOM 1548 O O . SER A 1 193 ? 13.733 -6.544 -12.356 1.00 90.50 193 SER A O 1
ATOM 1550 N N . SER A 1 194 ? 12.153 -7.529 -13.601 1.00 88.38 194 SER A N 1
ATOM 1551 C CA . SER A 1 194 ? 12.763 -7.188 -14.879 1.00 88.38 194 SER A CA 1
ATOM 1552 C C . SER A 1 194 ? 12.766 -5.675 -15.104 1.00 88.38 194 SER A C 1
ATOM 1554 O O . SER A 1 194 ? 11.833 -4.969 -14.708 1.00 88.38 194 SER A O 1
ATOM 1556 N N . VAL A 1 195 ? 13.808 -5.211 -15.790 1.00 90.75 195 VAL A N 1
ATOM 1557 C CA . VAL A 1 195 ? 13.962 -3.832 -16.279 1.00 90.75 195 VAL A CA 1
ATOM 1558 C C . VAL A 1 195 ? 13.615 -3.705 -17.767 1.00 90.75 195 VAL A C 1
ATOM 1560 O O . VAL A 1 195 ? 13.720 -2.628 -18.349 1.00 90.75 195 VAL A O 1
ATOM 1563 N N . VAL A 1 196 ? 13.216 -4.806 -18.416 1.00 90.25 196 VAL A N 1
ATOM 1564 C CA . VAL A 1 196 ? 12.876 -4.815 -19.844 1.00 90.25 196 VAL A CA 1
ATOM 1565 C C . VAL A 1 196 ? 11.658 -3.920 -20.074 1.00 90.25 196 VAL A C 1
ATOM 1567 O O . VAL A 1 196 ? 10.574 -4.216 -19.572 1.00 90.25 196 VAL A O 1
ATOM 1570 N N . ASN A 1 197 ? 11.861 -2.846 -20.847 1.00 91.12 197 ASN A N 1
ATOM 1571 C CA . ASN A 1 197 ? 10.887 -1.786 -21.146 1.00 91.12 197 ASN A CA 1
ATOM 1572 C C . ASN A 1 197 ? 10.345 -1.038 -19.915 1.00 91.12 197 ASN A C 1
ATOM 1574 O O . ASN A 1 197 ? 9.247 -0.479 -19.983 1.00 91.12 197 ASN A O 1
ATOM 1578 N N . ALA A 1 198 ? 11.066 -1.061 -18.789 1.00 92.00 198 ALA A N 1
ATOM 1579 C CA . ALA A 1 198 ? 10.636 -0.359 -17.587 1.00 92.00 198 ALA A CA 1
ATOM 1580 C C . ALA A 1 198 ? 10.528 1.158 -17.846 1.00 92.00 198 ALA A C 1
ATOM 1582 O O . ALA A 1 198 ? 11.360 1.711 -18.575 1.00 92.00 198 ALA A O 1
ATOM 1583 N N . PRO A 1 199 ? 9.508 1.833 -17.284 1.00 90.75 199 PRO A N 1
ATOM 1584 C CA . PRO A 1 199 ? 9.424 3.284 -17.354 1.00 90.75 199 PRO A CA 1
ATOM 1585 C C . PRO A 1 199 ? 10.582 3.956 -16.598 1.00 90.75 199 PRO A C 1
ATOM 1587 O O . PRO A 1 199 ? 11.248 3.306 -15.788 1.00 90.75 199 PRO A O 1
ATOM 1590 N N . PRO A 1 200 ? 10.809 5.263 -16.829 1.00 90.19 200 PRO A N 1
ATOM 1591 C CA . PRO A 1 200 ? 11.717 6.061 -16.013 1.00 90.19 200 PRO A CA 1
ATOM 1592 C C . PRO A 1 200 ? 11.332 6.056 -14.528 1.00 90.19 200 PRO A C 1
ATOM 1594 O O . PRO A 1 200 ? 10.248 5.613 -14.139 1.00 90.19 200 PRO A O 1
ATOM 1597 N N . ASN A 1 201 ? 12.223 6.603 -13.699 1.00 90.19 201 ASN A N 1
ATOM 1598 C CA . ASN A 1 201 ? 11.948 6.821 -12.283 1.00 90.19 201 ASN A CA 1
ATOM 1599 C C . ASN A 1 201 ? 10.636 7.583 -12.068 1.00 90.19 201 ASN A C 1
ATOM 1601 O O . ASN A 1 201 ? 10.345 8.540 -12.776 1.00 90.19 201 ASN A O 1
ATOM 1605 N N . ARG A 1 202 ? 9.824 7.156 -11.098 1.00 91.31 202 ARG A N 1
ATOM 1606 C CA . ARG A 1 202 ? 8.478 7.716 -10.946 1.00 91.31 202 ARG A CA 1
ATOM 1607 C C . ARG A 1 202 ? 8.017 7.777 -9.504 1.00 91.31 202 ARG A C 1
ATOM 1609 O O . ARG A 1 202 ? 8.187 6.808 -8.772 1.00 91.31 202 ARG A O 1
ATOM 1616 N N . ASP A 1 203 ? 7.374 8.874 -9.121 1.00 93.44 203 ASP A N 1
ATOM 1617 C CA . ASP A 1 203 ? 6.691 9.029 -7.834 1.00 93.44 203 ASP A CA 1
ATOM 1618 C C . ASP A 1 203 ? 5.283 9.626 -7.999 1.00 93.44 203 ASP A C 1
ATOM 1620 O O . ASP A 1 203 ? 4.892 10.024 -9.096 1.00 93.44 203 ASP A O 1
ATOM 1624 N N . ILE A 1 204 ? 4.496 9.621 -6.920 1.00 93.31 204 ILE A N 1
ATOM 1625 C CA . ILE A 1 204 ? 3.133 10.180 -6.816 1.00 93.31 204 ILE A CA 1
ATOM 1626 C C . ILE A 1 204 ? 2.151 9.739 -7.917 1.00 93.31 204 ILE A C 1
ATOM 1628 O O . ILE A 1 204 ? 1.217 10.457 -8.273 1.00 93.31 204 ILE A O 1
ATOM 1632 N N . TYR A 1 205 ? 2.364 8.543 -8.456 1.00 94.50 205 TYR A N 1
ATOM 1633 C CA . TYR A 1 205 ? 1.484 7.896 -9.420 1.00 94.50 205 TYR A CA 1
ATOM 1634 C C . TYR A 1 205 ? 0.380 7.100 -8.710 1.00 94.50 205 TYR A C 1
ATOM 1636 O O . TYR A 1 205 ? 0.440 6.849 -7.507 1.00 94.50 205 TYR A O 1
ATOM 1644 N N . THR A 1 206 ? -0.607 6.642 -9.478 1.00 94.81 206 THR A N 1
ATOM 1645 C CA . THR A 1 206 ? -1.564 5.619 -9.023 1.00 94.81 206 THR A CA 1
ATOM 1646 C C . THR A 1 206 ? -1.244 4.280 -9.672 1.00 94.81 206 THR A C 1
ATOM 1648 O O . THR A 1 206 ? -0.798 4.244 -10.823 1.00 94.81 206 THR A O 1
ATOM 1651 N N . ALA A 1 207 ? -1.443 3.184 -8.940 1.00 96.50 207 ALA A N 1
ATOM 1652 C CA . ALA A 1 207 ? -1.284 1.832 -9.460 1.00 96.50 207 ALA A CA 1
ATOM 1653 C C . ALA A 1 207 ? -2.516 0.977 -9.150 1.00 96.50 207 ALA A C 1
ATOM 1655 O O . ALA A 1 207 ? -3.180 1.162 -8.132 1.00 96.50 207 ALA A O 1
ATOM 1656 N N . THR A 1 208 ? -2.859 0.047 -10.038 1.00 96.88 208 THR A N 1
ATOM 1657 C CA . THR A 1 208 ? -4.002 -0.857 -9.841 1.00 96.88 208 THR A CA 1
ATOM 1658 C C . THR A 1 208 ? -3.724 -2.213 -10.472 1.00 96.88 208 THR A C 1
ATOM 1660 O O . THR A 1 208 ? -3.369 -2.287 -11.648 1.00 96.88 208 THR A O 1
ATOM 1663 N N . LEU A 1 209 ? -3.904 -3.289 -9.701 1.00 97.69 209 LEU A N 1
ATOM 1664 C CA . LEU A 1 209 ? -3.867 -4.659 -10.211 1.00 97.69 209 LEU A CA 1
ATOM 1665 C C . LEU A 1 209 ? -5.180 -4.993 -10.929 1.00 97.69 209 LEU A C 1
ATOM 1667 O O . LEU A 1 209 ? -6.265 -4.839 -10.371 1.00 97.69 209 LEU A O 1
ATOM 1671 N N . LEU A 1 210 ? -5.072 -5.481 -12.159 1.00 97.44 210 LEU A N 1
ATOM 1672 C CA . LEU A 1 210 ? -6.177 -6.020 -12.940 1.00 97.44 210 LEU A CA 1
ATOM 1673 C C . LEU A 1 210 ? -6.341 -7.522 -12.688 1.00 97.44 210 LEU A C 1
ATOM 1675 O O . LEU A 1 210 ? -5.389 -8.227 -12.358 1.00 97.44 210 LEU A O 1
ATOM 1679 N N . LEU A 1 211 ? -7.549 -8.031 -12.943 1.00 95.44 211 LEU A N 1
ATOM 1680 C CA . LEU A 1 211 ? -7.902 -9.447 -12.757 1.00 95.44 211 LEU A CA 1
ATOM 1681 C C . LEU A 1 211 ? -7.053 -10.421 -13.590 1.00 95.44 211 LEU A C 1
ATOM 1683 O O . LEU A 1 211 ? -6.959 -11.601 -13.262 1.00 95.44 211 LEU A O 1
ATOM 1687 N N . ASP A 1 212 ? -6.442 -9.955 -14.679 1.00 95.56 212 ASP A N 1
ATOM 1688 C CA . ASP A 1 212 ? -5.566 -10.779 -15.514 1.00 95.56 212 ASP A CA 1
ATOM 1689 C C . ASP A 1 212 ? -4.121 -10.874 -14.992 1.00 95.56 212 ASP A C 1
ATOM 1691 O O . ASP A 1 212 ? -3.337 -11.678 -15.509 1.00 95.56 212 ASP A O 1
ATOM 1695 N N . GLY A 1 213 ? -3.790 -10.134 -13.931 1.00 96.12 213 GLY A N 1
ATOM 1696 C CA . GLY A 1 213 ? -2.463 -10.080 -13.327 1.00 96.12 213 GLY A CA 1
ATOM 1697 C C . GLY A 1 213 ? -1.589 -8.938 -13.841 1.00 96.12 213 GLY A C 1
ATOM 1698 O O . GLY A 1 213 ? -0.400 -8.914 -13.536 1.00 96.12 213 GLY A O 1
ATOM 1699 N N . ARG A 1 214 ? -2.117 -7.995 -14.624 1.00 97.94 214 ARG A N 1
ATOM 1700 C CA . ARG A 1 214 ? -1.366 -6.799 -15.028 1.00 97.94 214 ARG A CA 1
ATOM 1701 C C . ARG A 1 214 ? -1.559 -5.670 -14.023 1.00 97.94 214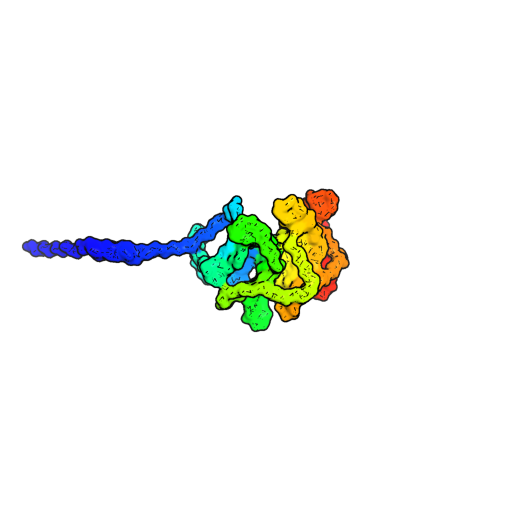 ARG A C 1
ATOM 1703 O O . ARG A 1 214 ? -2.672 -5.437 -13.567 1.00 97.94 214 ARG A O 1
ATOM 1710 N N . ILE A 1 215 ? -0.496 -4.938 -13.708 1.00 98.12 215 ILE A N 1
ATOM 1711 C CA . ILE A 1 215 ? -0.5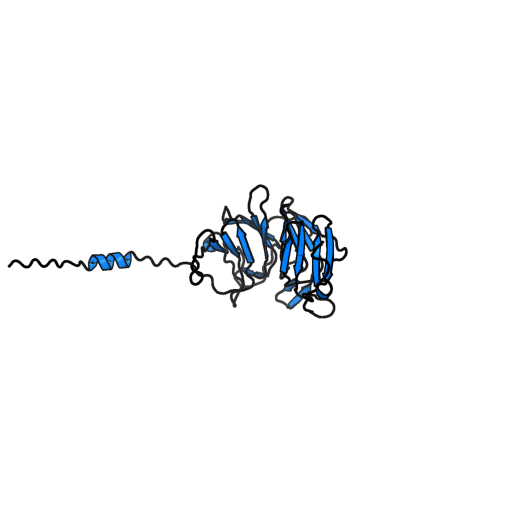54 -3.728 -12.883 1.00 98.12 215 ILE A CA 1
ATOM 1712 C C . ILE A 1 215 ? -0.491 -2.521 -13.808 1.00 98.12 215 ILE A C 1
ATOM 1714 O O . ILE A 1 215 ? 0.445 -2.389 -14.595 1.00 98.12 215 ILE A O 1
ATOM 1718 N N . VAL A 1 216 ? -1.490 -1.651 -13.719 1.00 97.44 216 VAL A N 1
ATOM 1719 C CA . VAL A 1 216 ? -1.585 -0.417 -14.500 1.00 97.44 216 VAL A CA 1
ATOM 1720 C C . VAL A 1 216 ? -1.097 0.748 -13.652 1.00 97.44 216 VAL A C 1
ATOM 1722 O O . VAL A 1 216 ? -1.584 0.927 -12.541 1.00 97.44 216 VAL A O 1
ATOM 1725 N N . TYR A 1 217 ? -0.177 1.540 -14.194 1.00 96.38 217 TYR A N 1
ATOM 1726 C CA . TYR A 1 217 ? 0.410 2.724 -13.574 1.00 96.38 217 TYR A CA 1
ATOM 1727 C C . TYR A 1 217 ? 0.005 3.973 -14.357 1.00 96.38 217 TYR A C 1
ATOM 1729 O O . TYR A 1 217 ? 0.267 4.064 -15.561 1.00 96.38 217 TYR A O 1
ATOM 1737 N N . ILE A 1 218 ? -0.608 4.939 -13.671 1.00 94.94 218 ILE A N 1
ATOM 1738 C CA . ILE A 1 218 ? -1.184 6.143 -14.284 1.00 94.94 218 ILE A CA 1
ATOM 1739 C C . ILE A 1 218 ? -0.671 7.399 -13.579 1.00 94.94 218 ILE A C 1
ATOM 1741 O O . ILE A 1 218 ? -0.743 7.506 -12.350 1.00 94.94 218 ILE A O 1
ATOM 1745 N N . GLY A 1 219 ? -0.210 8.362 -14.383 1.00 93.88 219 GLY A N 1
ATOM 1746 C CA . GLY A 1 219 ? 0.257 9.667 -13.924 1.00 93.88 219 GLY A CA 1
ATOM 1747 C C . GLY A 1 219 ? 1.534 9.585 -13.089 1.00 93.88 219 GLY A C 1
ATOM 1748 O O . GLY A 1 219 ? 2.343 8.671 -13.253 1.00 93.88 219 GLY A O 1
ATOM 1749 N N . GLY A 1 220 ? 1.683 10.548 -12.183 1.00 93.75 220 GLY A N 1
ATOM 1750 C CA . GLY A 1 220 ? 2.871 10.730 -11.359 1.00 93.75 220 GLY A CA 1
ATOM 1751 C C . GLY A 1 220 ? 3.836 11.755 -11.937 1.00 93.75 220 GLY A C 1
ATOM 1752 O O . GLY A 1 220 ? 3.509 12.472 -12.886 1.00 93.75 220 GLY A O 1
ATOM 1753 N N . ARG A 1 221 ? 5.034 11.808 -11.362 1.00 92.25 221 ARG A N 1
ATOM 1754 C CA . ARG A 1 221 ? 6.141 12.629 -11.857 1.00 92.25 221 ARG A CA 1
ATOM 1755 C C . ARG A 1 221 ? 7.319 11.752 -12.201 1.00 92.25 221 ARG A C 1
ATOM 1757 O O . ARG A 1 221 ? 7.614 10.806 -11.475 1.00 92.25 221 ARG A O 1
ATOM 1764 N N . GLU A 1 222 ? 7.995 12.103 -13.280 1.00 89.19 222 GLU A N 1
ATOM 1765 C CA . GLU A 1 222 ? 9.244 11.491 -13.701 1.00 89.19 222 GLU A CA 1
ATOM 1766 C C . GLU A 1 222 ? 10.397 12.475 -13.550 1.00 89.19 222 GLU A C 1
ATOM 1768 O O . GLU A 1 222 ? 10.257 13.684 -13.756 1.00 89.19 222 GLU A O 1
ATOM 1773 N N . MET A 1 223 ? 11.562 11.935 -13.212 1.00 77.69 223 MET A N 1
ATOM 1774 C CA . MET A 1 223 ? 12.793 12.687 -13.047 1.00 77.69 223 MET A CA 1
ATOM 1775 C C . MET A 1 223 ? 13.807 12.246 -14.105 1.00 77.69 223 MET A C 1
ATOM 1777 O O . MET A 1 223 ? 14.739 11.484 -13.843 1.00 77.69 223 MET A O 1
ATOM 1781 N N . THR A 1 224 ? 13.616 12.741 -15.329 1.00 69.88 224 THR A N 1
ATOM 1782 C CA . THR A 1 224 ? 14.591 12.574 -16.416 1.00 69.88 224 THR A CA 1
ATOM 1783 C C . THR A 1 224 ? 15.704 13.623 -16.280 1.00 69.88 224 THR A C 1
ATOM 1785 O O . THR A 1 224 ? 16.667 13.408 -15.553 1.00 69.88 224 THR A O 1
ATOM 1788 N N . ASN A 1 225 ? 15.547 14.792 -16.913 1.00 67.25 225 ASN A N 1
ATOM 1789 C CA . ASN A 1 225 ? 16.473 15.932 -16.817 1.00 67.25 225 ASN A CA 1
ATOM 1790 C C . ASN A 1 225 ? 15.933 17.068 -15.933 1.00 67.25 225 ASN A C 1
ATOM 1792 O O . ASN A 1 225 ? 16.718 17.775 -15.312 1.00 67.25 225 ASN A O 1
ATOM 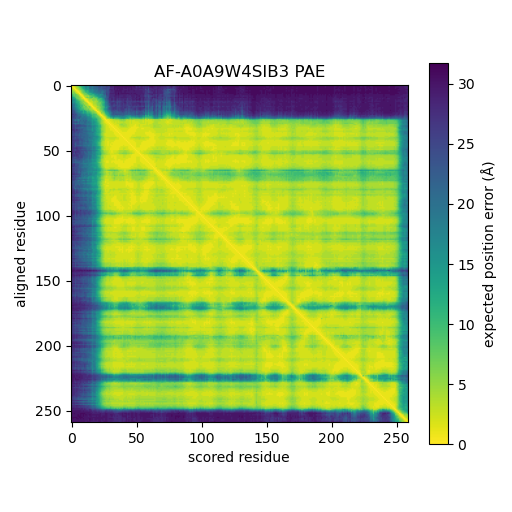1796 N N . ASN A 1 226 ? 14.607 17.222 -15.882 1.00 71.44 226 ASN A N 1
ATOM 1797 C CA . ASN A 1 226 ? 13.848 18.112 -14.998 1.00 71.44 226 ASN A CA 1
ATOM 1798 C C . ASN A 1 226 ? 12.650 17.326 -14.444 1.00 71.44 226 ASN A C 1
ATOM 1800 O O . ASN A 1 226 ? 12.240 16.346 -15.072 1.00 71.44 226 ASN A O 1
ATOM 1804 N N . GLU A 1 227 ? 12.112 17.732 -13.291 1.00 75.56 227 GLU A N 1
ATOM 1805 C CA . GLU A 1 227 ? 10.853 17.169 -12.789 1.00 75.56 227 GLU A CA 1
ATOM 1806 C C . GLU A 1 227 ? 9.746 17.466 -13.806 1.00 75.56 227 GLU A C 1
ATOM 1808 O O . GLU A 1 227 ? 9.505 18.628 -14.148 1.00 75.56 227 GLU A O 1
ATOM 1813 N N . LEU A 1 228 ? 9.112 16.413 -14.321 1.00 84.19 228 LEU A N 1
ATOM 1814 C CA . LEU A 1 228 ? 8.043 16.511 -15.307 1.00 84.19 228 LEU A CA 1
ATOM 1815 C C . LEU A 1 228 ? 6.852 15.670 -14.863 1.00 84.19 228 LEU A C 1
ATOM 1817 O O . LEU A 1 228 ? 7.012 14.525 -14.440 1.00 84.19 228 LEU A O 1
ATOM 1821 N N . ASP A 1 229 ? 5.655 16.232 -15.006 1.00 90.81 229 ASP A N 1
ATOM 1822 C CA . ASP A 1 229 ? 4.425 15.460 -14.890 1.00 90.81 229 ASP A CA 1
ATOM 1823 C C . ASP A 1 229 ? 4.360 14.444 -16.036 1.00 90.81 229 ASP A C 1
ATOM 1825 O O . ASP A 1 229 ? 4.610 14.774 -17.200 1.00 90.81 229 ASP A O 1
ATOM 1829 N N . VAL A 1 230 ? 4.029 13.198 -15.702 1.00 91.06 230 VAL A N 1
ATOM 1830 C CA . VAL A 1 230 ? 3.856 12.131 -16.691 1.00 91.06 230 VAL A CA 1
ATOM 1831 C C . VAL A 1 230 ? 2.635 12.440 -17.552 1.00 91.06 230 VAL A C 1
ATOM 1833 O O . VAL A 1 230 ? 1.565 12.752 -17.024 1.00 91.06 230 VAL A O 1
ATOM 1836 N N . ASP A 1 231 ? 2.766 12.312 -18.877 1.00 90.88 231 ASP A N 1
ATOM 1837 C CA . ASP A 1 231 ? 1.623 12.418 -19.791 1.00 90.88 231 ASP A CA 1
ATOM 1838 C C . ASP A 1 231 ? 0.564 11.381 -19.401 1.00 90.88 231 ASP A C 1
ATOM 1840 O O . ASP A 1 231 ? 0.806 10.175 -19.447 1.00 90.88 231 ASP A O 1
ATOM 1844 N N . ILE A 1 232 ? -0.631 11.845 -19.036 1.00 90.31 232 ILE A N 1
ATOM 1845 C CA . ILE A 1 232 ? -1.725 10.979 -18.589 1.00 90.31 232 ILE A CA 1
ATOM 1846 C C . ILE A 1 232 ? -2.199 10.007 -19.683 1.00 90.31 232 ILE A C 1
ATOM 1848 O O . ILE A 1 232 ? -2.827 8.994 -19.380 1.00 90.31 232 ILE A O 1
ATOM 1852 N N . ASN A 1 233 ? -1.889 10.286 -20.955 1.00 91.00 233 ASN A N 1
ATOM 1853 C CA . ASN A 1 233 ? -2.161 9.373 -22.063 1.00 91.00 233 ASN A CA 1
ATOM 1854 C C . ASN A 1 233 ? -1.171 8.206 -22.122 1.00 91.00 233 ASN A C 1
ATOM 1856 O O . ASN A 1 233 ? -1.447 7.220 -22.808 1.00 91.00 233 ASN A O 1
ATOM 1860 N N . GLN A 1 234 ? -0.029 8.306 -21.439 1.00 91.38 234 GLN A N 1
ATOM 1861 C CA . GLN A 1 234 ? 0.955 7.243 -21.327 1.00 91.38 234 GLN A CA 1
ATOM 1862 C C . GLN A 1 234 ? 0.604 6.332 -20.148 1.00 91.38 234 GLN A C 1
ATOM 1864 O O . GLN A 1 234 ? 0.764 6.681 -18.980 1.00 91.38 234 GLN A O 1
ATOM 1869 N N . ILE A 1 235 ? 0.168 5.120 -20.469 1.00 94.25 235 ILE A N 1
ATOM 1870 C CA . ILE A 1 235 ? -0.183 4.103 -19.485 1.00 94.25 235 ILE A CA 1
ATOM 1871 C C . ILE A 1 235 ? 0.910 3.053 -19.451 1.00 94.25 235 ILE A C 1
ATOM 1873 O O . ILE A 1 235 ? 1.114 2.317 -20.420 1.00 94.25 235 ILE A O 1
ATOM 1877 N N . ASN A 1 236 ? 1.601 2.967 -18.320 1.00 95.06 236 ASN A N 1
ATOM 1878 C CA . ASN A 1 236 ? 2.593 1.929 -18.093 1.00 95.06 236 ASN A CA 1
ATOM 1879 C C . ASN A 1 236 ? 1.924 0.712 -17.475 1.00 95.06 236 ASN A C 1
ATOM 1881 O O . ASN A 1 236 ? 1.107 0.830 -16.566 1.00 95.06 236 ASN A O 1
ATOM 1885 N N . ILE A 1 237 ? 2.256 -0.463 -17.994 1.00 97.06 237 ILE A N 1
ATOM 1886 C CA . ILE A 1 237 ? 1.645 -1.720 -17.589 1.00 97.06 237 ILE A CA 1
ATOM 1887 C C . ILE A 1 237 ? 2.754 -2.715 -17.294 1.00 97.06 237 ILE A C 1
ATOM 1889 O O . ILE A 1 237 ? 3.606 -2.962 -18.149 1.00 97.06 237 ILE A O 1
ATOM 1893 N N . TYR A 1 238 ? 2.716 -3.309 -16.110 1.00 97.69 238 TYR A N 1
ATOM 1894 C CA . TYR A 1 238 ? 3.584 -4.417 -15.746 1.00 97.69 238 TYR A CA 1
ATOM 1895 C C . TYR A 1 238 ? 2.801 -5.728 -15.748 1.00 97.69 238 TYR A C 1
ATOM 1897 O O . TYR A 1 238 ? 1.787 -5.849 -15.063 1.00 97.69 238 TYR A O 1
ATOM 1905 N N . ASP A 1 239 ? 3.264 -6.717 -16.507 1.00 96.81 239 ASP A N 1
ATOM 1906 C CA . ASP A 1 239 ? 2.709 -8.069 -16.482 1.00 96.81 239 ASP A CA 1
ATOM 1907 C C . ASP A 1 239 ? 3.417 -8.903 -15.404 1.00 96.81 239 ASP A C 1
ATOM 1909 O O . ASP A 1 239 ? 4.601 -9.226 -15.534 1.00 96.81 239 ASP A O 1
ATOM 1913 N N . THR A 1 240 ? 2.694 -9.262 -14.339 1.00 96.19 240 THR A N 1
ATOM 1914 C CA . THR A 1 240 ? 3.259 -9.999 -13.193 1.00 96.19 240 THR A CA 1
ATOM 1915 C C . THR A 1 240 ? 3.651 -11.439 -13.513 1.00 96.19 240 THR A C 1
ATOM 1917 O O . THR A 1 240 ? 4.514 -11.996 -12.837 1.00 96.19 240 THR A O 1
ATOM 1920 N N . LYS A 1 241 ? 3.058 -12.049 -14.548 1.00 94.00 241 LYS A N 1
ATOM 1921 C CA . LYS A 1 241 ? 3.321 -13.441 -14.943 1.00 94.00 241 LYS A CA 1
ATOM 1922 C C . LYS A 1 241 ? 4.506 -13.523 -15.891 1.00 94.00 241 LYS A C 1
ATOM 1924 O O . LYS A 1 241 ? 5.332 -14.424 -15.779 1.00 94.00 241 LYS A O 1
ATOM 1929 N N . LEU A 1 242 ? 4.576 -12.583 -16.830 1.00 94.50 242 LEU A N 1
ATOM 1930 C CA . LEU A 1 242 ? 5.653 -12.502 -17.812 1.00 94.50 242 LEU A CA 1
ATOM 1931 C C . LEU A 1 242 ? 6.876 -11.744 -17.287 1.00 94.50 242 LEU A C 1
ATOM 1933 O O . LEU A 1 242 ? 7.948 -11.858 -17.878 1.00 94.50 242 LEU A O 1
ATOM 1937 N N . ASN A 1 243 ? 6.733 -10.997 -16.187 1.00 94.44 243 ASN A N 1
ATOM 1938 C CA . ASN A 1 243 ? 7.771 -10.142 -15.616 1.00 94.44 243 ASN A CA 1
ATOM 1939 C C . ASN A 1 243 ? 8.340 -9.174 -16.668 1.00 94.44 243 ASN A C 1
ATOM 1941 O O . ASN A 1 243 ? 9.548 -9.113 -16.896 1.00 94.44 243 ASN A O 1
ATOM 1945 N N . VAL A 1 244 ? 7.463 -8.441 -17.352 1.00 95.56 244 VAL A N 1
ATOM 1946 C CA . VAL A 1 244 ? 7.844 -7.456 -18.375 1.00 95.56 244 VAL A CA 1
ATOM 1947 C C . VAL A 1 244 ? 6.969 -6.219 -18.291 1.00 95.56 244 VAL A C 1
ATOM 1949 O O . VAL A 1 244 ? 5.790 -6.290 -17.941 1.00 95.56 244 VAL A O 1
ATOM 1952 N N . TRP A 1 245 ? 7.554 -5.084 -18.654 1.00 96.94 245 TRP A N 1
ATOM 1953 C CA . TRP A 1 245 ? 6.829 -3.835 -18.801 1.00 96.94 245 TRP A CA 1
ATOM 1954 C C . TRP A 1 245 ? 6.372 -3.630 -20.245 1.00 96.94 245 TRP A C 1
ATOM 1956 O O . TRP A 1 245 ? 6.975 -4.111 -21.209 1.00 96.94 245 TRP A O 1
ATOM 1966 N N . SER A 1 246 ? 5.297 -2.871 -20.390 1.00 95.75 246 SER A N 1
ATOM 1967 C CA . SER A 1 246 ? 4.806 -2.346 -21.657 1.00 95.75 246 SER A CA 1
ATOM 1968 C C . SER A 1 246 ? 4.218 -0.953 -21.439 1.00 95.75 246 SER A C 1
ATOM 1970 O O . SER A 1 246 ? 3.910 -0.561 -20.312 1.00 95.75 246 SER A O 1
ATOM 1972 N N . THR A 1 247 ? 4.093 -0.186 -22.518 1.00 94.44 247 THR A N 1
ATOM 1973 C CA . THR A 1 247 ? 3.510 1.158 -22.485 1.00 94.44 247 THR A CA 1
ATOM 1974 C C . THR A 1 247 ? 2.471 1.276 -23.585 1.00 94.44 247 THR A C 1
ATOM 1976 O O . THR A 1 247 ? 2.736 0.897 -24.726 1.00 94.44 247 THR A O 1
ATOM 1979 N N . ILE A 1 248 ? 1.304 1.816 -23.252 1.00 92.75 248 ILE A N 1
ATOM 1980 C CA . ILE A 1 248 ? 0.246 2.143 -24.208 1.00 92.75 248 ILE A CA 1
ATOM 1981 C C . ILE A 1 248 ? 0.085 3.660 -24.227 1.00 92.75 248 ILE A C 1
ATOM 1983 O O . ILE A 1 248 ? 0.025 4.281 -23.170 1.00 92.75 248 ILE A O 1
ATOM 1987 N N . ASN A 1 249 ? -0.004 4.254 -25.418 1.00 88.69 249 ASN A N 1
ATOM 1988 C CA . ASN A 1 249 ? -0.361 5.661 -25.570 1.00 88.69 249 ASN A CA 1
ATOM 1989 C C . ASN A 1 249 ? -1.811 5.778 -26.066 1.00 88.69 249 ASN A C 1
ATOM 1991 O O . ASN A 1 249 ? -2.134 5.352 -27.179 1.00 88.69 249 ASN A O 1
ATOM 1995 N N . ILE A 1 250 ? -2.692 6.334 -25.232 1.00 81.44 250 ILE A N 1
ATOM 1996 C CA . ILE A 1 250 ? -4.137 6.383 -25.495 1.00 81.44 250 ILE A CA 1
ATOM 1997 C C . ILE A 1 250 ? -4.494 7.429 -26.564 1.00 81.44 250 ILE A C 1
ATOM 1999 O O . ILE A 1 250 ? -5.504 7.267 -27.248 1.00 81.44 250 ILE A O 1
ATOM 2003 N N . ALA A 1 251 ? -3.638 8.423 -26.833 1.00 64.44 251 ALA A N 1
ATOM 2004 C CA . ALA A 1 251 ? -3.867 9.397 -27.909 1.00 64.44 251 ALA A CA 1
ATOM 2005 C C . ALA A 1 251 ? -3.898 8.756 -29.318 1.00 64.44 251 ALA A C 1
ATOM 2007 O O . ALA A 1 251 ? -4.324 9.388 -30.283 1.00 64.44 251 ALA A O 1
ATOM 2008 N N . VAL A 1 252 ? -3.488 7.486 -29.435 1.00 53.28 252 VAL A N 1
ATOM 2009 C CA . VAL A 1 252 ? -3.485 6.698 -30.679 1.00 53.28 252 VAL A CA 1
ATOM 2010 C C . VAL A 1 252 ? -4.511 5.548 -30.641 1.00 53.28 252 VAL A C 1
ATOM 2012 O O . VAL A 1 252 ? -4.765 4.894 -31.651 1.00 53.28 252 VAL A O 1
ATOM 2015 N N . ALA A 1 253 ? -5.169 5.303 -29.505 1.00 43.97 253 ALA A N 1
ATOM 2016 C CA . ALA A 1 253 ? -5.996 4.117 -29.292 1.00 43.97 253 ALA A CA 1
ATOM 2017 C C . ALA A 1 253 ? -7.503 4.408 -29.383 1.00 43.97 253 ALA A C 1
ATOM 2019 O O . ALA A 1 253 ? -8.252 4.125 -28.453 1.00 43.97 253 ALA A O 1
ATOM 2020 N N . LEU A 1 254 ? -7.975 4.885 -30.541 1.00 38.78 254 LEU A N 1
ATOM 2021 C CA . LEU A 1 254 ? -9.401 4.764 -30.893 1.00 38.78 254 LEU A CA 1
ATOM 2022 C C . LEU A 1 254 ? -9.741 3.409 -31.554 1.00 38.78 254 LEU A C 1
ATOM 2024 O O . LEU A 1 254 ? -10.862 3.227 -32.016 1.00 38.78 254 LEU A O 1
ATOM 2028 N N . ALA A 1 255 ? -8.796 2.458 -31.625 1.00 39.94 255 ALA A N 1
ATOM 2029 C CA . ALA A 1 255 ? -8.962 1.246 -32.438 1.00 39.94 255 ALA A CA 1
ATOM 2030 C C . ALA A 1 255 ? -8.630 -0.104 -31.769 1.00 39.94 255 ALA A C 1
ATOM 2032 O O . ALA A 1 255 ? -8.821 -1.123 -32.421 1.00 39.94 255 ALA A O 1
ATOM 2033 N N . ILE A 1 256 ? -8.141 -0.169 -30.519 1.00 43.88 256 ILE A N 1
ATOM 2034 C CA . ILE A 1 256 ? -7.592 -1.444 -29.986 1.00 43.88 256 ILE A CA 1
ATOM 2035 C C . ILE A 1 256 ? -8.308 -1.979 -28.731 1.00 43.88 256 ILE A C 1
ATOM 2037 O O . ILE A 1 256 ? -8.126 -3.137 -28.383 1.00 43.88 256 ILE A O 1
ATOM 2041 N N . LEU A 1 257 ? -9.221 -1.237 -28.095 1.00 36.09 257 LEU A N 1
ATOM 2042 C CA . LEU A 1 257 ? -9.951 -1.749 -26.917 1.00 36.09 257 LEU A CA 1
ATOM 2043 C C . LEU A 1 257 ? -11.228 -2.567 -27.229 1.00 36.09 257 LEU A C 1
ATOM 2045 O O . LEU A 1 257 ? -12.052 -2.770 -26.342 1.00 36.09 257 LEU A O 1
ATOM 2049 N N . LEU A 1 258 ? -11.400 -3.049 -28.468 1.00 38.41 258 LEU A N 1
ATOM 2050 C CA . LEU A 1 258 ? -12.553 -3.866 -28.897 1.00 38.41 258 LEU A CA 1
ATOM 2051 C C . LEU A 1 258 ? -12.174 -5.190 -29.597 1.00 38.41 258 LEU A C 1
ATOM 2053 O O . LEU A 1 258 ? -12.989 -5.726 -30.348 1.00 38.41 258 LEU A O 1
ATOM 2057 N N . MET A 1 259 ? -10.977 -5.742 -29.364 1.00 36.94 259 MET A N 1
ATOM 2058 C CA . MET 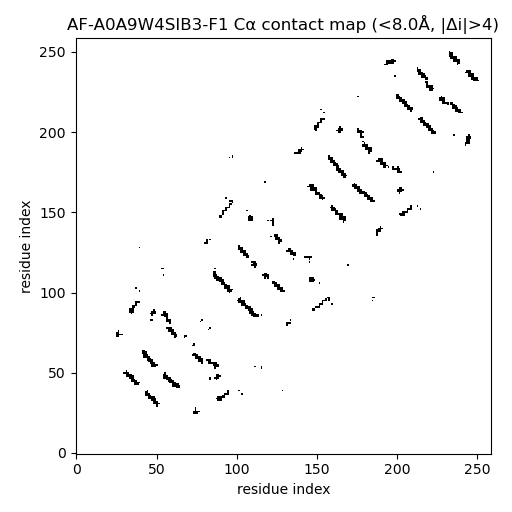A 1 259 ? -10.603 -7.078 -29.868 1.00 36.94 259 MET A CA 1
ATOM 2059 C C . MET A 1 259 ? -10.095 -7.994 -28.764 1.00 36.94 259 MET A C 1
ATOM 2061 O O . MET A 1 259 ? -9.346 -7.498 -27.895 1.00 36.94 259 MET A O 1
#

Solvent-accessible surface area (backbone atoms only — not comparable to full-atom values): 14693 Å² total; per-residue (Å²): 136,89,83,84,83,89,82,81,84,59,65,67,60,57,54,53,52,60,72,64,59,71,80,78,78,69,52,73,84,76,72,64,46,51,47,23,57,46,75,54,94,50,33,42,35,40,41,36,8,31,56,88,84,52,52,26,29,45,23,35,31,38,64,66,80,54,95,70,49,89,93,65,56,73,42,47,76,35,35,95,80,43,32,51,99,42,20,28,22,40,29,27,40,35,69,37,58,64,93,84,45,60,34,36,36,44,37,44,20,53,39,20,39,97,85,68,43,86,53,79,85,68,48,48,36,36,34,31,79,88,77,46,45,77,46,74,70,82,62,45,62,87,82,71,74,68,32,26,42,39,51,52,45,57,49,99,83,31,38,34,41,37,48,36,7,31,31,66,53,99,87,68,57,72,45,75,29,55,56,38,40,32,37,33,68,86,79,31,34,56,44,73,59,62,68,56,67,50,64,75,24,33,27,68,41,47,70,45,77,44,98,88,48,36,34,43,38,45,50,26,38,30,64,79,93,56,85,37,74,42,60,71,47,45,35,40,34,36,33,69,86,77,49,37,39,44,76,48,56,54,91,73,53,92,77,62,93,84,119

pLDDT: mean 86.87, std 16.19, range [35.84, 98.56]

Foldseek 3Di:
DDDDDDDDPPVVVVVVVVVVPDPPPQDDDADFPQWEWDDDPQKIKIAWGGRPPATFQWIKIARNPDDADPVDGRIDTPCVPQTHQWGFGLWYWDWAQPPNFTKIKTAATFTAHPVRAGDDDARIKIARPVVSDIDDDDADDDGDDHFGQWYWDADNQQKIKTAWGWDADPVGDIDIGQWIWIQRPVRRYIDTFDPAVGDAGFGNWDWDADPQQKIKTAWTWHPDPHTDIDDRQWIWIARPVVRHIDIGRNVPPPDPPPD

Secondary structure (DSSP, 8-state):
----------HHHHHHHHHT--------PPP-BS-EEEEETTEEEEE--B-SSSBB--EEEEETTS---SSS--EEE-HHHH--SSEEES-EEEEEEETTEEEEEEE-SEEE-TTS-B----SEEEEETTTTEEE----BS-PPPP-BS--EEE-TTSEEEEE--EEE-TT--EEE---EEEEETTTTEEEEPP-TTPPPPEES-EEEE-TTSEEEEE--EEESSSEEEPPTTEEEEEETTTTEEEEEEGGG-SSSTT-

Radius of gyration: 24.49 Å; Cα contacts (8 Å, |Δi|>4): 574; chains: 1; bounding box: 87×39×74 Å

Nearest PDB structures (foldseek):
  8ebm-assembly2_B  TM=7.661E-01  e=1.560E-09  Homo sapiens
  9bc9-assembly2_B  TM=7.943E-01  e=6.015E-09  Homo sapiens
  8ebn-assembly1_B-2  TM=5.047E-01  e=5.722E-09  Homo sapiens
  4unm-assembly1_A  TM=7.077E-01  e=3.797E-06  Streptomyces lividans
  5lxz-assembly1_B  TM=4.985E-01  e=1.199E-05  Streptomyces lividans TK24

Mean predicted aligned error: 8.76 Å

InterPro domains:
  IPR015915 Kelch-type beta-propeller [G3DSA:2.120.10.80] (4-254)
  IPR015915 Kelch-type beta-propeller [SSF117281] (26-248)
  IPR056737 Attractin/MKLN-like, beta-propeller domain [PF24981] (27-249)

Organism: NCBI:txid1117311

Sequence (259 aa):
MTCKTYKSFNPCFVFILSYLLFRVESFTPVGRFAQSSVLVENKLYFFGGFNGESCSNEVFYLDVSQKFDSEFPLWTDLTLNSGIGFKSCWSTTVLTNNDNNPTIYLIGGLMLNQKNEEAFTSLVYSFNPKSGQWNMPIIKGNMLESHRNFEAIADDSGNIYCFGGILANLIGNIKFYDNMIILNTRDLTWTYSSVVNAPPNRDIYTATLLLDGRIVYIGGREMTNNELDVDINQINIYDTKLNVWSTINIAVALAILLM